Protein AF-A0A9Q1HQI9-F1 (afdb_monomer)

pLDDT: mean 75.88, std 19.22, range [25.67, 97.69]

Mean predicted aligned error: 14.51 Å

Secondary structure (DSSP, 8-state):
-HHHHHHHHHHHHHHHHHHTS--TT----HHHHHHHHHHHHHHHHHHHTT-SS--TTHHHHHHHHHHHIIIIIITTTT-HHHHHHHHHHT-TTGGG-TTS------S---HHHHHTT----------SHHHHHHHTHHHHHHHHHHHHHHSSSSPP-SPPSS---HHHHHHHHTS-HHHHHHHHHHHHHHHHHHHTS--TT----HHHHHHHHHHHHHHHHHHHTT-SS--TTHHHHHHHHHHHHHHHHHTTT-HHHHHHHHHHHHHHHHHHHHHHHHTSPPP-

Radius of gyration: 20.84 Å; Cα contacts (8 Å, |Δi|>4): 238; chains: 1; bounding box: 55×50×53 Å

Structure (mmCIF, N/CA/C/O backbone):
data_AF-A0A9Q1HQI9-F1
#
_entry.id   AF-A0A9Q1HQI9-F1
#
loop_
_atom_site.group_PDB
_atom_site.id
_atom_site.type_symbol
_atom_site.label_atom_id
_atom_site.label_alt_id
_atom_site.label_comp_id
_atom_site.label_asym_id
_atom_site.label_entity_id
_atom_site.label_seq_id
_atom_site.pdbx_PDB_ins_code
_atom_site.Cartn_x
_atom_site.Cartn_y
_atom_site.Cartn_z
_atom_site.occupancy
_atom_site.B_iso_or_equiv
_atom_site.auth_seq_id
_atom_site.auth_comp_id
_atom_site.auth_asym_id
_atom_site.auth_atom_id
_atom_site.pdbx_PDB_model_num
ATOM 1 N N . MET A 1 1 ? 10.112 27.791 18.702 1.00 46.78 1 MET A N 1
ATOM 2 C CA . MET A 1 1 ? 9.977 26.608 17.821 1.00 46.78 1 MET A CA 1
ATOM 3 C C . MET A 1 1 ? 9.713 25.356 18.659 1.00 46.78 1 MET A C 1
ATOM 5 O O . MET A 1 1 ? 8.799 24.611 18.344 1.00 46.78 1 MET A O 1
ATOM 9 N N . ASP A 1 2 ? 10.408 25.245 19.790 1.00 63.44 2 ASP A N 1
ATOM 10 C CA . ASP A 1 2 ? 10.398 24.147 20.764 1.00 63.44 2 ASP A CA 1
ATOM 11 C C . ASP A 1 2 ? 9.018 23.749 21.359 1.00 63.44 2 ASP A C 1
ATOM 13 O O . ASP A 1 2 ? 8.583 22.613 21.207 1.00 63.44 2 ASP A O 1
ATOM 17 N N . ASP A 1 3 ? 8.246 24.681 21.939 1.00 67.00 3 ASP A N 1
ATOM 18 C CA . ASP A 1 3 ? 6.977 24.341 22.629 1.00 67.00 3 ASP A CA 1
ATOM 19 C C . ASP A 1 3 ? 5.883 23.741 21.728 1.00 67.00 3 ASP A C 1
ATOM 21 O O . ASP A 1 3 ? 5.059 22.953 22.193 1.00 67.00 3 ASP A O 1
ATOM 25 N N . LYS A 1 4 ? 5.847 24.129 20.445 1.00 68.00 4 LYS A N 1
ATOM 26 C CA . LYS A 1 4 ? 4.849 23.621 19.491 1.00 68.00 4 LYS A CA 1
ATOM 27 C C . LYS A 1 4 ? 5.165 22.181 19.104 1.00 68.00 4 LYS A C 1
ATOM 29 O O . LYS A 1 4 ? 4.275 21.351 19.152 1.00 68.00 4 LYS A O 1
ATOM 34 N N . VAL A 1 5 ? 6.424 21.876 18.791 1.00 66.69 5 VAL A N 1
ATOM 35 C CA . VAL A 1 5 ? 6.880 20.510 18.469 1.00 66.69 5 VAL A CA 1
ATOM 36 C C . VAL A 1 5 ? 6.622 19.570 19.648 1.00 66.69 5 VAL A C 1
ATOM 38 O O . VAL A 1 5 ? 6.024 18.515 19.468 1.00 66.69 5 VAL A O 1
ATOM 41 N N . LYS A 1 6 ? 6.943 20.014 20.869 1.00 70.94 6 LYS A N 1
ATOM 42 C CA . LYS A 1 6 ? 6.654 19.284 22.113 1.00 70.94 6 LYS A CA 1
ATOM 43 C C . LYS A 1 6 ? 5.166 19.019 22.321 1.00 70.94 6 LYS A C 1
ATOM 45 O O . LYS A 1 6 ? 4.771 17.932 22.719 1.00 70.94 6 LYS A O 1
ATOM 50 N N . PHE A 1 7 ? 4.333 20.027 22.070 1.00 74.38 7 PHE A N 1
ATOM 51 C CA . PHE A 1 7 ? 2.881 19.897 22.156 1.00 74.38 7 PHE A CA 1
ATOM 52 C C . PHE A 1 7 ? 2.326 18.892 21.138 1.00 74.38 7 PHE A C 1
ATOM 54 O O . PHE A 1 7 ? 1.430 18.121 21.474 1.00 74.38 7 PHE A O 1
ATOM 61 N N . LEU A 1 8 ? 2.857 18.895 19.912 1.00 67.94 8 LEU A N 1
ATOM 62 C CA . LEU A 1 8 ? 2.459 17.965 18.857 1.00 67.94 8 LEU A CA 1
ATOM 63 C C . LEU A 1 8 ? 2.855 16.526 19.206 1.00 67.94 8 LEU A C 1
ATOM 65 O O . LEU A 1 8 ? 1.998 15.652 19.143 1.00 67.94 8 LEU A O 1
ATOM 69 N N . HIS A 1 9 ? 4.103 16.313 19.633 1.00 73.19 9 HIS A N 1
ATOM 70 C CA . HIS A 1 9 ? 4.606 15.013 20.085 1.00 73.19 9 HIS A CA 1
ATOM 71 C C . HIS A 1 9 ? 3.716 14.418 21.186 1.00 73.19 9 HIS A C 1
ATOM 73 O O . HIS A 1 9 ? 3.131 13.356 21.003 1.00 73.19 9 HIS A O 1
ATOM 79 N N . GLU A 1 10 ? 3.512 15.170 22.274 1.00 80.38 10 GLU A N 1
ATOM 80 C CA . GLU A 1 10 ? 2.690 14.729 23.409 1.00 80.38 10 GLU A CA 1
ATOM 81 C C . GLU A 1 10 ? 1.238 14.454 22.996 1.00 80.38 10 GLU A C 1
ATOM 83 O O . GLU A 1 10 ? 0.608 13.519 23.481 1.00 80.38 10 GLU A O 1
ATOM 88 N N . SER A 1 11 ? 0.682 15.262 22.087 1.00 79.50 11 SER A N 1
ATOM 89 C CA . SER A 1 11 ? -0.678 15.036 21.594 1.00 79.50 11 SER A CA 1
ATOM 90 C C . SER A 1 11 ? -0.769 13.711 20.844 1.00 79.50 11 SER A C 1
ATOM 92 O O . SER A 1 11 ? -1.690 12.944 21.101 1.00 79.50 11 SER A O 1
ATOM 94 N N . ILE A 1 12 ? 0.181 13.430 19.949 1.00 77.62 12 ILE A N 1
ATOM 95 C CA . ILE A 1 12 ? 0.216 12.195 19.158 1.00 77.62 12 ILE A CA 1
ATOM 96 C C . ILE A 1 12 ? 0.350 10.970 20.066 1.00 77.62 12 ILE A C 1
ATOM 98 O O . ILE A 1 12 ? -0.443 10.041 19.920 1.00 77.62 12 ILE A O 1
ATOM 102 N N . ASP A 1 13 ? 1.254 10.997 21.046 1.00 82.75 13 ASP A N 1
ATOM 103 C CA . ASP A 1 13 ? 1.418 9.905 22.015 1.00 82.75 13 ASP A CA 1
ATOM 104 C C . ASP A 1 13 ? 0.129 9.618 22.786 1.00 82.75 13 ASP A C 1
ATOM 106 O O . ASP A 1 13 ? -0.304 8.469 22.893 1.00 82.75 13 ASP A O 1
ATOM 110 N N . GLN A 1 14 ? -0.546 10.667 23.261 1.00 84.81 14 GLN A N 1
ATOM 111 C CA . GLN A 1 14 ? -1.817 10.529 23.970 1.00 84.81 14 GLN A CA 1
ATOM 112 C C . GLN A 1 14 ? -2.929 9.954 23.083 1.00 84.81 14 GLN A C 1
ATOM 114 O O . GLN A 1 14 ? -3.807 9.241 23.570 1.00 84.81 14 GLN A O 1
ATOM 119 N N . ILE A 1 15 ? -2.912 10.249 21.781 1.00 82.94 15 ILE A N 1
ATOM 120 C CA . ILE A 1 15 ? -3.871 9.694 20.821 1.00 82.94 15 ILE A CA 1
ATOM 121 C C . ILE A 1 15 ? -3.579 8.216 20.582 1.00 82.94 15 ILE A C 1
ATOM 123 O O . ILE A 1 15 ? -4.509 7.414 20.614 1.00 82.94 15 ILE A O 1
ATOM 127 N N . ILE A 1 16 ? -2.314 7.835 20.406 1.00 81.50 16 ILE A N 1
ATOM 128 C CA . ILE A 1 16 ? -1.924 6.425 20.286 1.00 81.50 16 ILE A CA 1
ATOM 129 C C . ILE A 1 16 ? -2.366 5.658 21.544 1.00 81.50 16 ILE A C 1
ATOM 131 O O . ILE A 1 16 ? -3.058 4.647 21.434 1.00 81.50 16 ILE A O 1
ATOM 135 N N . GLU A 1 17 ? -2.089 6.187 22.743 1.00 85.62 17 GLU A N 1
ATOM 136 C CA . GLU A 1 17 ? -2.486 5.575 24.025 1.00 85.62 17 GLU A CA 1
ATOM 137 C C . GLU A 1 17 ? -4.014 5.518 24.228 1.00 85.62 17 GLU A C 1
ATOM 139 O O . GLU A 1 17 ? -4.542 4.695 24.991 1.00 85.62 17 GLU A O 1
ATOM 144 N N . LEU A 1 18 ? -4.760 6.417 23.584 1.00 84.19 18 LEU A N 1
ATOM 145 C CA . LEU A 1 18 ? -6.219 6.394 23.608 1.00 84.19 18 LEU A CA 1
ATOM 146 C C . LEU A 1 18 ? -6.755 5.196 22.815 1.00 84.19 18 LEU A C 1
ATOM 148 O O . LEU A 1 18 ? -7.691 4.543 23.278 1.00 84.19 18 LEU A O 1
ATOM 152 N N . PHE A 1 19 ? -6.150 4.909 21.661 1.00 82.19 19 PHE A N 1
ATOM 153 C CA . PHE A 1 19 ? -6.531 3.828 20.749 1.00 82.19 19 PHE A CA 1
ATOM 154 C C . PHE A 1 19 ? -5.994 2.443 21.148 1.00 82.19 19 PHE A C 1
ATOM 156 O O . PHE A 1 19 ? -6.483 1.452 20.621 1.00 82.19 19 PHE A O 1
ATOM 163 N N . ASP A 1 20 ? -5.100 2.355 22.138 1.00 79.81 20 ASP A N 1
ATOM 164 C CA . ASP A 1 20 ? -4.728 1.104 22.833 1.00 79.81 20 ASP A CA 1
ATOM 165 C C . ASP A 1 20 ? -5.875 0.529 23.712 1.00 79.81 20 ASP A C 1
ATOM 167 O O . ASP A 1 20 ? -5.743 -0.476 24.407 1.00 79.81 20 ASP A O 1
ATOM 171 N N . GLY A 1 21 ? -7.037 1.192 23.738 1.00 77.50 21 GLY A N 1
ATOM 172 C CA . GLY A 1 21 ? -8.243 0.706 24.410 1.00 77.50 21 GLY A CA 1
ATOM 173 C C . GLY A 1 21 ? -8.967 -0.426 23.667 1.00 77.50 21 GLY A C 1
ATOM 174 O O . GLY A 1 21 ? -8.607 -0.817 22.563 1.00 77.50 21 GLY A O 1
ATOM 175 N N . ASN A 1 22 ? -10.056 -0.929 24.262 1.00 80.06 22 ASN A N 1
ATOM 176 C CA . ASN A 1 22 ? -10.901 -1.935 23.614 1.00 80.06 22 ASN A CA 1
ATOM 177 C C . ASN A 1 22 ? -11.634 -1.322 22.402 1.00 80.06 22 ASN A C 1
ATOM 179 O O . ASN A 1 22 ? -12.389 -0.359 22.558 1.00 80.06 22 ASN A O 1
ATOM 183 N N . LEU A 1 23 ? -11.417 -1.904 21.221 1.00 82.19 23 LEU A N 1
ATOM 184 C CA . LEU A 1 23 ? -12.037 -1.525 19.946 1.00 82.19 23 LEU A CA 1
ATOM 185 C C . LEU A 1 23 ? -13.032 -2.586 19.431 1.00 82.19 23 LEU A C 1
ATOM 187 O O . LEU A 1 23 ? -13.535 -2.462 18.320 1.00 82.19 23 LEU A O 1
ATOM 191 N N . ASP A 1 24 ? -13.358 -3.616 20.213 1.00 80.50 24 ASP A N 1
ATOM 192 C CA . ASP A 1 24 ? -14.194 -4.745 19.771 1.00 80.50 24 ASP A CA 1
ATOM 193 C C . ASP A 1 24 ? -15.627 -4.313 19.424 1.00 80.50 24 ASP A C 1
ATOM 195 O O . ASP A 1 24 ? -16.301 -4.933 18.605 1.00 80.50 24 ASP A O 1
ATOM 199 N N . ALA A 1 25 ? -16.103 -3.230 20.044 1.00 81.44 25 ALA A N 1
ATOM 200 C CA . ALA A 1 25 ? -17.446 -2.703 19.829 1.00 81.44 25 ALA A CA 1
ATOM 201 C C . ALA A 1 25 ? -17.590 -1.872 18.541 1.00 81.44 25 ALA A C 1
ATOM 203 O O . ALA A 1 25 ? -18.709 -1.490 18.187 1.00 81.44 25 ALA A O 1
ATOM 204 N N . VAL A 1 26 ? -16.496 -1.526 17.852 1.00 79.38 26 VAL A N 1
ATOM 205 C CA . VAL A 1 26 ? -16.565 -0.737 16.616 1.00 79.38 26 VAL A CA 1
ATOM 206 C C . VAL A 1 26 ? -16.454 -1.620 15.382 1.00 79.38 26 VAL A C 1
ATOM 208 O O . VAL A 1 26 ? -15.608 -2.498 15.289 1.00 79.38 26 VAL A O 1
ATOM 211 N N . THR A 1 27 ? -17.256 -1.322 14.362 1.00 76.44 27 THR A N 1
ATOM 212 C CA . THR A 1 27 ? -17.192 -1.986 13.046 1.00 76.44 27 THR A CA 1
ATOM 213 C C . THR A 1 27 ? -16.127 -1.372 12.133 1.00 76.44 27 THR A C 1
ATOM 215 O O . THR A 1 27 ? -16.201 -1.451 10.905 1.00 76.44 27 THR A O 1
ATOM 218 N N . TRP A 1 28 ? -15.154 -0.665 12.712 1.00 78.31 28 TRP A N 1
ATOM 219 C CA . TRP A 1 28 ? -14.116 0.002 11.941 1.00 78.31 28 TRP A CA 1
ATOM 220 C C . TRP A 1 28 ? -13.210 -1.036 11.290 1.00 78.31 28 TRP A C 1
ATOM 222 O O . TRP A 1 28 ? -12.890 -2.065 11.877 1.00 78.31 28 TRP A O 1
ATOM 232 N N . ASN A 1 29 ? -12.767 -0.750 10.068 1.00 71.94 29 ASN A N 1
ATOM 233 C CA . ASN A 1 29 ? -11.819 -1.622 9.393 1.00 71.94 29 ASN A CA 1
ATOM 234 C C . ASN A 1 29 ? -10.503 -1.646 10.189 1.00 71.94 29 ASN A C 1
ATOM 236 O O . ASN A 1 29 ? -9.826 -0.621 10.299 1.00 71.94 29 ASN A O 1
ATOM 240 N N . LYS A 1 30 ? -10.164 -2.816 10.736 1.00 66.81 30 LYS A N 1
ATOM 241 C CA . LYS A 1 30 ? -9.031 -3.008 11.645 1.00 66.81 30 LYS A CA 1
ATOM 242 C C . LYS A 1 30 ? -7.706 -2.550 11.035 1.00 66.81 30 LYS A C 1
ATOM 244 O O . LYS A 1 30 ? -6.971 -1.813 11.679 1.00 66.81 30 LYS A O 1
ATOM 249 N N . LEU A 1 31 ? -7.461 -2.866 9.764 1.00 55.62 31 LEU A N 1
ATOM 250 C CA . LEU A 1 31 ? -6.251 -2.453 9.047 1.00 55.62 31 LEU A CA 1
ATOM 251 C C . LEU A 1 31 ? -6.170 -0.936 8.849 1.00 55.62 31 LEU A C 1
ATOM 253 O O . LEU A 1 31 ? -5.098 -0.358 8.981 1.00 55.62 31 LEU A O 1
ATOM 257 N N . LYS A 1 32 ? -7.297 -0.252 8.601 1.00 65.06 32 LYS A N 1
ATOM 258 C CA . LYS A 1 32 ? -7.317 1.222 8.535 1.00 65.06 32 LYS A CA 1
ATOM 259 C C . LYS A 1 32 ? -6.964 1.855 9.878 1.00 65.06 32 LYS A C 1
ATOM 261 O O . LYS A 1 32 ? -6.296 2.887 9.901 1.00 65.06 32 LYS A O 1
ATOM 266 N N . VAL A 1 33 ? -7.413 1.255 10.981 1.00 67.62 33 VAL A N 1
ATOM 267 C CA . VAL A 1 33 ? -7.058 1.703 12.334 1.00 67.62 33 VAL A CA 1
ATOM 268 C C . VAL A 1 33 ? -5.579 1.433 12.607 1.00 67.62 33 VAL A C 1
ATOM 270 O O . VAL A 1 33 ? -4.868 2.348 13.004 1.00 67.62 33 VAL A O 1
ATOM 273 N N . GLU A 1 34 ? -5.085 0.230 12.316 1.00 65.75 34 GLU A N 1
ATOM 274 C CA . GLU A 1 34 ? -3.667 -0.127 12.459 1.00 65.75 34 GLU A CA 1
ATOM 275 C C . GLU A 1 34 ? -2.758 0.781 11.622 1.00 65.75 34 GLU A C 1
ATOM 277 O O . GLU A 1 34 ? -1.732 1.255 12.109 1.00 65.75 34 GLU A O 1
ATOM 282 N N . HIS A 1 35 ? -3.149 1.093 10.387 1.00 62.38 35 HIS A N 1
ATOM 283 C CA . HIS A 1 35 ? -2.427 2.031 9.538 1.00 62.38 35 HIS A CA 1
ATOM 284 C C . HIS A 1 35 ? -2.420 3.446 10.121 1.00 62.38 35 HIS A C 1
ATOM 286 O O . HIS A 1 35 ? -1.367 4.075 10.191 1.00 62.38 35 HIS A O 1
ATOM 292 N N . PHE A 1 36 ? -3.575 3.943 10.572 1.00 70.19 36 PHE A N 1
ATOM 293 C CA . PHE A 1 36 ? -3.669 5.241 11.237 1.00 70.19 36 PHE A CA 1
ATOM 294 C C . PHE A 1 36 ? -2.734 5.321 12.451 1.00 70.19 36 PHE A C 1
ATOM 296 O O . PHE A 1 36 ? -1.979 6.284 12.577 1.00 70.19 36 PHE A O 1
ATOM 303 N N . LEU A 1 37 ? -2.724 4.287 13.295 1.00 73.56 37 LEU A N 1
ATOM 304 C CA . LEU A 1 37 ? -1.835 4.218 14.452 1.00 73.56 37 LEU A CA 1
ATOM 305 C C . LEU A 1 37 ? -0.370 4.116 14.047 1.00 73.56 37 LEU A C 1
ATOM 307 O O . LEU A 1 37 ? 0.455 4.789 14.647 1.00 73.56 37 LEU A O 1
ATOM 311 N N . THR A 1 38 ? -0.051 3.366 12.991 1.00 65.38 38 THR A N 1
ATOM 312 C CA . THR A 1 38 ? 1.313 3.282 12.446 1.00 65.38 38 THR A CA 1
ATOM 313 C C . THR A 1 38 ? 1.803 4.650 11.963 1.00 65.38 38 THR A C 1
ATOM 315 O O . THR A 1 38 ? 2.936 5.033 12.241 1.00 65.38 38 THR A O 1
ATOM 318 N N . LEU A 1 39 ? 0.951 5.423 11.278 1.00 64.06 39 LEU A N 1
ATOM 319 C CA . LEU A 1 39 ? 1.288 6.780 10.837 1.00 64.06 39 LEU A CA 1
ATOM 320 C C . LEU A 1 39 ? 1.494 7.744 12.010 1.00 64.06 39 LEU A C 1
ATOM 322 O O . LEU A 1 39 ? 2.399 8.5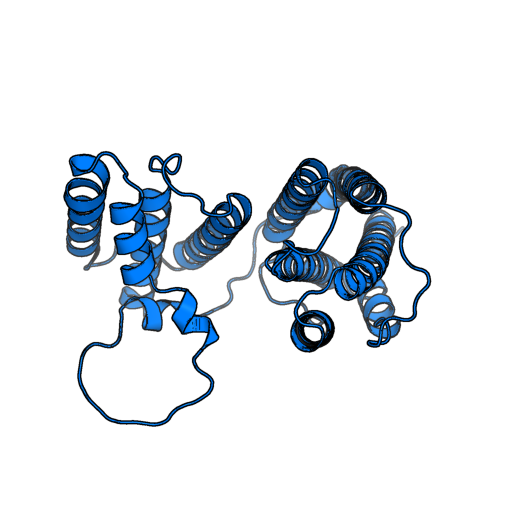77 11.958 1.00 64.06 39 LEU A O 1
ATOM 326 N N . LEU A 1 40 ? 0.669 7.652 13.054 1.00 71.12 40 LEU A N 1
ATOM 327 C CA . LEU A 1 40 ? 0.839 8.462 14.260 1.00 71.12 40 LEU A CA 1
ATOM 328 C C . LEU A 1 40 ? 2.115 8.086 15.014 1.00 71.12 40 LEU A C 1
ATOM 330 O O . LEU A 1 40 ? 2.901 8.957 15.362 1.00 71.12 40 LEU A O 1
ATOM 334 N N . ASP A 1 41 ? 2.354 6.797 15.208 1.00 71.69 41 ASP A N 1
ATOM 335 C CA . ASP A 1 41 ? 3.539 6.250 15.870 1.00 71.69 41 ASP A CA 1
ATOM 336 C C . ASP A 1 41 ? 4.832 6.646 15.131 1.00 71.69 41 ASP A C 1
ATOM 338 O O . ASP A 1 41 ? 5.818 7.067 15.740 1.00 71.69 41 ASP A O 1
ATOM 342 N N . ARG A 1 42 ? 4.789 6.657 13.793 1.00 66.44 42 ARG A N 1
ATOM 343 C CA . ARG A 1 42 ? 5.814 7.271 12.939 1.00 66.44 42 ARG A CA 1
ATOM 344 C C . ARG A 1 42 ? 6.029 8.754 13.249 1.00 66.44 42 ARG A C 1
ATOM 346 O O . ARG A 1 42 ? 7.167 9.178 13.433 1.00 66.44 42 ARG A O 1
ATOM 353 N N . GLN A 1 43 ? 4.964 9.558 13.267 1.00 68.69 43 GLN A N 1
ATOM 354 C CA . GLN A 1 43 ? 5.072 11.001 13.516 1.00 68.69 43 GLN A CA 1
ATOM 355 C C . GLN A 1 43 ? 5.606 11.303 14.919 1.00 68.69 43 GLN A C 1
ATOM 357 O O . GLN A 1 43 ? 6.439 12.196 15.065 1.00 68.69 43 GLN A O 1
ATOM 362 N N . SER A 1 44 ? 5.169 10.542 15.926 1.00 77.31 44 SER A N 1
ATOM 363 C CA . SER A 1 44 ? 5.687 10.626 17.291 1.00 77.31 44 SER A CA 1
ATOM 364 C C . SER A 1 44 ? 7.199 10.386 17.311 1.00 77.31 44 SER A C 1
ATOM 366 O O . SER A 1 44 ? 7.950 11.279 17.701 1.00 77.31 44 SER A O 1
ATOM 368 N N . ARG A 1 45 ? 7.685 9.263 16.761 1.00 72.56 45 ARG A N 1
ATOM 369 C CA . ARG A 1 45 ? 9.128 8.956 16.724 1.00 72.56 45 ARG A CA 1
ATOM 370 C C . ARG A 1 45 ? 9.981 10.048 16.084 1.00 72.56 45 ARG A C 1
ATOM 372 O O . ARG A 1 45 ? 11.067 10.338 16.582 1.00 72.56 45 ARG A O 1
ATOM 379 N N . GLU A 1 46 ? 9.527 10.641 14.982 1.00 70.31 46 GLU A N 1
ATOM 380 C CA . GLU A 1 46 ? 10.269 11.724 14.327 1.00 70.31 46 GLU A CA 1
ATOM 381 C C . GLU A 1 46 ? 10.289 12.999 15.174 1.00 70.31 46 GLU A C 1
ATOM 383 O O . GLU A 1 46 ? 11.334 13.634 15.308 1.00 70.31 46 GLU A O 1
ATOM 388 N N . LEU A 1 47 ? 9.163 13.353 15.798 1.00 71.25 47 LEU A N 1
ATOM 389 C CA . LEU A 1 47 ? 9.091 14.518 16.678 1.00 71.25 47 LEU A CA 1
ATOM 390 C C . LEU A 1 47 ? 9.898 14.314 17.966 1.00 71.25 47 LEU A C 1
ATOM 392 O O . LEU A 1 47 ? 10.502 15.274 18.441 1.00 71.25 47 LEU A O 1
ATOM 396 N N . GLN A 1 48 ? 9.976 13.087 18.492 1.00 77.56 48 GLN A N 1
ATOM 397 C CA . GLN A 1 48 ? 10.745 12.757 19.695 1.00 77.56 48 GLN A CA 1
ATOM 398 C C . GLN A 1 48 ? 12.229 13.106 19.539 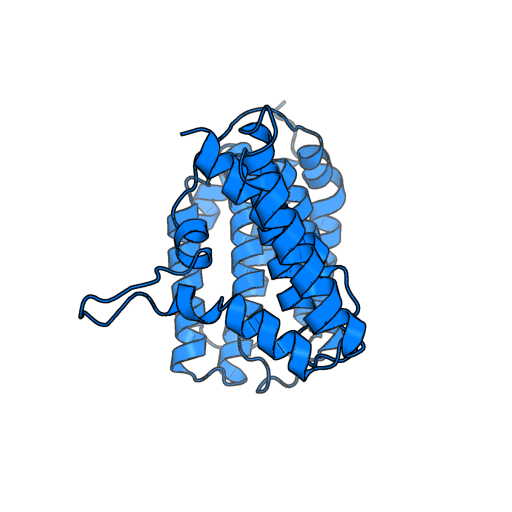1.00 77.56 48 GLN A C 1
ATOM 400 O O . GLN A 1 48 ? 12.854 13.599 20.475 1.00 77.56 48 GLN A O 1
ATOM 405 N N . LYS A 1 49 ? 12.795 12.941 18.334 1.00 75.56 49 LYS A N 1
ATOM 406 C CA . LYS A 1 49 ? 14.183 13.337 18.024 1.00 75.56 49 LYS A CA 1
ATOM 407 C C . LYS A 1 49 ? 14.421 14.842 18.190 1.00 75.56 49 LYS A C 1
ATOM 409 O O . LYS A 1 49 ? 15.556 15.275 18.371 1.00 75.56 49 LYS A O 1
ATOM 414 N N . CYS A 1 50 ? 13.363 15.647 18.115 1.00 71.44 50 CYS A N 1
ATOM 415 C CA . CYS A 1 50 ? 13.405 17.099 18.257 1.00 71.44 50 CYS A CA 1
ATOM 416 C C . CYS A 1 50 ? 13.031 17.581 19.669 1.00 71.44 50 CYS A C 1
ATOM 418 O O . CYS A 1 50 ? 13.030 18.790 19.909 1.00 71.44 50 CYS A O 1
ATOM 420 N N . VAL A 1 51 ? 12.697 16.675 20.594 1.00 72.50 51 VAL A N 1
ATOM 421 C CA . VAL A 1 51 ? 12.217 17.000 21.939 1.00 72.50 51 VAL A CA 1
ATOM 422 C C . VAL A 1 51 ? 13.236 16.538 22.979 1.00 72.50 51 VAL A C 1
ATOM 424 O O . VAL A 1 51 ? 13.443 15.354 23.198 1.00 72.50 51 VAL A O 1
ATOM 427 N N . SER A 1 52 ? 13.870 17.493 23.660 1.00 65.62 52 SER A N 1
ATOM 428 C CA . SER A 1 52 ? 14.860 17.228 24.718 1.00 65.62 52 SER A CA 1
ATOM 429 C C . SER A 1 52 ? 14.303 17.373 26.141 1.00 65.62 52 SER A C 1
ATOM 431 O O . SER A 1 52 ? 14.990 17.065 27.113 1.00 65.62 52 SER A O 1
ATOM 433 N N . SER A 1 53 ? 13.067 17.861 26.287 1.00 68.88 53 SER A N 1
ATOM 434 C CA . SER A 1 53 ? 12.383 18.032 27.574 1.00 68.88 53 SER A CA 1
ATOM 435 C C . SER A 1 53 ? 10.869 18.152 27.403 1.00 68.88 53 SER A C 1
ATOM 437 O O . SER A 1 53 ? 10.382 18.509 26.330 1.00 68.88 53 SER A O 1
ATOM 439 N N . ALA A 1 54 ? 10.114 17.866 28.461 1.00 64.88 54 ALA A N 1
ATOM 440 C CA . ALA A 1 54 ? 8.659 17.822 28.389 1.00 64.88 54 ALA A CA 1
ATOM 441 C C . ALA A 1 54 ? 8.011 19.188 28.076 1.00 64.88 54 ALA A C 1
ATOM 443 O O . ALA A 1 54 ? 8.548 20.259 28.381 1.00 64.88 54 ALA A O 1
ATOM 444 N N . SER A 1 55 ? 6.831 19.151 27.446 1.00 67.56 55 SER A N 1
ATOM 445 C CA . SER A 1 55 ? 6.062 20.349 27.091 1.00 67.56 55 SER A CA 1
ATOM 446 C C . SER A 1 55 ? 5.530 21.061 28.334 1.00 67.56 55 SER A C 1
ATOM 448 O O . SER A 1 55 ? 4.948 20.435 29.217 1.00 67.56 55 SER A O 1
ATOM 450 N N . LYS A 1 56 ? 5.537 22.400 28.357 1.00 70.75 56 LYS A N 1
ATOM 451 C CA . LYS A 1 56 ? 4.823 23.156 29.407 1.00 70.75 56 LYS A CA 1
ATOM 452 C C . LYS A 1 56 ? 3.308 22.883 29.442 1.00 70.75 56 LYS A C 1
ATOM 454 O O . LYS A 1 56 ? 2.641 23.205 30.426 1.00 70.75 56 LYS A O 1
ATOM 459 N N . TYR A 1 57 ? 2.753 22.313 28.368 1.00 66.94 57 TYR A N 1
ATOM 460 C CA . TYR A 1 57 ? 1.341 21.944 28.247 1.00 66.94 57 TYR A CA 1
ATOM 461 C C . TYR A 1 57 ? 1.042 20.494 28.646 1.00 66.94 57 TYR A C 1
ATOM 463 O O . TYR A 1 57 ? -0.135 20.150 28.760 1.00 66.94 57 TYR A O 1
ATOM 471 N N . GLU A 1 58 ? 2.067 19.677 28.905 1.00 70.06 58 GLU A N 1
ATOM 472 C CA . GLU A 1 58 ? 1.970 18.240 29.199 1.00 70.06 58 GLU A CA 1
ATOM 473 C C . GLU A 1 58 ? 0.907 17.950 30.266 1.00 70.06 58 GLU A C 1
ATOM 4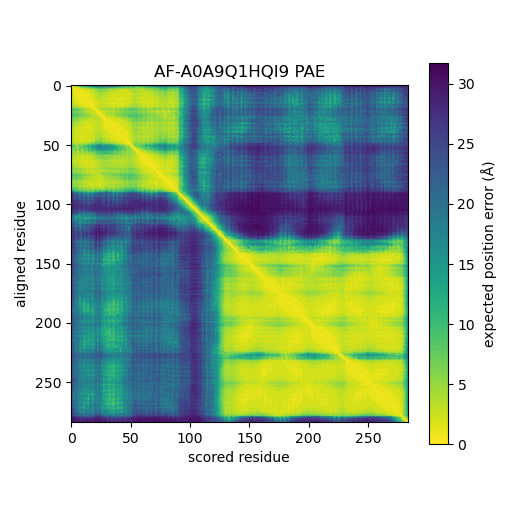75 O O . GLU A 1 58 ? -0.049 17.219 30.030 1.00 70.06 58 GLU A O 1
ATOM 480 N N . ARG A 1 59 ? 0.966 18.626 31.422 1.00 72.31 59 ARG A N 1
ATOM 481 C CA . ARG A 1 59 ? -0.015 18.412 32.503 1.00 72.31 59 ARG A CA 1
ATOM 482 C C . ARG A 1 59 ? -1.464 18.628 32.057 1.00 72.31 59 ARG A C 1
ATOM 484 O O . ARG A 1 59 ? -2.349 17.893 32.492 1.00 72.31 59 ARG A O 1
ATOM 491 N N . ARG A 1 60 ? -1.717 19.644 31.224 1.00 74.50 60 ARG A N 1
ATOM 492 C CA . ARG A 1 60 ? -3.070 19.981 30.749 1.00 74.50 60 ARG A CA 1
ATOM 493 C C . ARG A 1 60 ? -3.543 18.994 29.684 1.00 74.50 60 ARG A C 1
ATOM 495 O O . ARG A 1 60 ? -4.686 18.549 29.771 1.00 74.50 60 ARG A O 1
ATOM 502 N N . LEU A 1 61 ? -2.674 18.629 28.740 1.00 72.56 61 LEU A N 1
ATOM 503 C CA . LEU A 1 61 ? -2.950 17.604 27.727 1.00 72.56 61 LEU A CA 1
ATOM 504 C C . LEU A 1 61 ? -3.246 16.254 28.387 1.00 72.56 61 LEU A C 1
ATOM 506 O O . LEU A 1 61 ? -4.304 15.671 28.158 1.00 72.56 61 LEU A O 1
ATOM 510 N N . ASN A 1 62 ? -2.394 15.831 29.317 1.00 76.69 62 ASN A N 1
ATOM 511 C CA . ASN A 1 62 ? -2.516 14.541 29.992 1.00 76.69 62 ASN A CA 1
ATOM 512 C C . ASN A 1 62 ? -3.786 14.506 30.840 1.00 76.69 62 ASN A C 1
ATOM 514 O O . ASN A 1 62 ? -4.480 13.493 30.905 1.00 76.69 62 ASN A O 1
ATOM 518 N N . GLN A 1 63 ? -4.160 15.627 31.463 1.00 78.81 63 GLN A N 1
ATOM 519 C CA . GLN A 1 63 ? -5.434 15.724 32.166 1.00 78.81 63 GLN A CA 1
ATOM 520 C C . GLN A 1 63 ? -6.639 15.651 31.214 1.00 78.81 63 GLN A C 1
ATOM 522 O O . GLN A 1 63 ? -7.628 15.000 31.557 1.00 78.81 63 GLN A O 1
ATOM 527 N N . TYR A 1 64 ? -6.574 16.298 30.049 1.00 80.38 64 TYR A N 1
ATOM 528 C CA . TYR A 1 64 ? -7.628 16.249 29.035 1.00 80.38 64 TYR A CA 1
ATOM 529 C C . TYR A 1 64 ? -7.837 14.819 28.516 1.00 80.38 64 TYR A C 1
ATOM 531 O O . TYR A 1 64 ? -8.937 14.283 28.666 1.00 80.38 64 TYR A O 1
ATOM 539 N N . PHE A 1 65 ? -6.786 14.156 28.024 1.00 81.31 65 PHE A N 1
ATOM 540 C CA . PHE A 1 65 ? -6.882 12.793 27.489 1.00 81.31 65 PHE A CA 1
ATOM 541 C C . PHE A 1 65 ? -7.245 11.763 28.565 1.00 81.31 65 PHE A C 1
ATOM 543 O O . PHE A 1 65 ? -8.073 10.885 28.322 1.00 81.31 65 PHE A O 1
ATOM 550 N N . ARG A 1 66 ? -6.764 11.919 29.809 1.00 85.06 66 ARG A N 1
ATOM 551 C CA . ARG A 1 66 ? -7.228 11.087 30.937 1.00 85.06 66 ARG A CA 1
ATOM 552 C C . ARG A 1 66 ? -8.721 11.243 31.201 1.00 85.06 66 ARG A C 1
ATOM 554 O O . ARG A 1 66 ? -9.388 10.244 31.470 1.00 85.06 66 ARG A O 1
ATOM 561 N N . LYS A 1 67 ? -9.253 12.470 31.163 1.00 83.69 67 LYS A N 1
ATOM 562 C CA . LYS A 1 67 ? -10.697 12.713 31.323 1.00 83.69 67 LYS A CA 1
ATOM 563 C C . LYS A 1 67 ? -11.479 12.117 30.158 1.00 83.69 67 LYS A C 1
ATOM 565 O O . LYS A 1 67 ? -12.503 11.492 30.402 1.00 83.69 67 LYS A O 1
ATOM 570 N N . LEU A 1 68 ? -10.969 12.240 28.936 1.00 82.06 68 LEU A N 1
ATOM 571 C CA . LEU A 1 68 ? -11.568 11.665 27.735 1.00 82.06 68 LEU A CA 1
ATOM 572 C C . LEU A 1 68 ? -11.645 10.129 27.833 1.00 82.06 68 LEU A C 1
ATOM 574 O O . LEU A 1 68 ? -12.733 9.556 27.784 1.00 82.06 68 LEU A O 1
ATOM 578 N N . LYS A 1 69 ? -10.519 9.464 28.122 1.00 84.44 69 LYS A N 1
ATOM 579 C CA . LYS A 1 69 ? -10.433 8.005 28.317 1.00 84.44 69 LYS A CA 1
ATOM 580 C C . LYS A 1 69 ? -11.334 7.517 29.454 1.00 84.44 69 LYS A C 1
ATOM 582 O O . LYS A 1 69 ? -11.975 6.478 29.327 1.00 84.44 69 LYS A O 1
ATOM 587 N N . ARG A 1 70 ? -11.419 8.245 30.574 1.00 85.75 70 ARG A N 1
ATOM 588 C CA . ARG A 1 70 ? -12.264 7.848 31.716 1.00 85.75 70 ARG A CA 1
ATOM 589 C C . ARG A 1 70 ? -13.754 8.077 31.468 1.00 85.75 70 ARG A C 1
ATOM 591 O O . ARG A 1 70 ? -14.539 7.154 31.663 1.00 85.75 70 ARG A O 1
ATOM 598 N N . ASN A 1 71 ? -14.134 9.284 31.067 1.00 85.12 71 ASN A N 1
ATOM 599 C CA . ASN A 1 71 ? -15.530 9.724 31.076 1.00 85.12 71 ASN A CA 1
ATOM 600 C C . ASN A 1 71 ? -16.269 9.381 29.780 1.00 85.12 71 ASN A C 1
ATOM 602 O O . ASN A 1 71 ? -17.481 9.200 29.801 1.00 85.12 71 ASN A O 1
ATOM 606 N N . VAL A 1 72 ? -15.552 9.304 28.655 1.00 83.88 72 VAL A N 1
ATOM 607 C CA . VAL A 1 72 ? -16.153 8.963 27.360 1.00 83.88 72 VAL A CA 1
ATOM 608 C C . VAL A 1 72 ? -16.020 7.471 27.105 1.00 83.88 72 VAL A C 1
ATOM 610 O O . VAL A 1 72 ? -17.029 6.816 26.903 1.00 83.88 72 VAL A O 1
ATOM 613 N N . LEU A 1 73 ? -14.812 6.905 27.200 1.00 85.75 73 LEU A N 1
ATOM 614 C CA . LEU A 1 73 ? -14.602 5.490 26.868 1.00 85.75 73 LEU A CA 1
ATOM 615 C C . LEU A 1 73 ? -14.926 4.543 28.038 1.00 85.75 73 LEU A C 1
ATOM 617 O O . LEU A 1 73 ? -15.842 3.730 27.938 1.00 85.75 73 LEU A O 1
ATOM 621 N N . LYS A 1 74 ? -14.223 4.642 29.177 1.00 86.56 74 LYS A N 1
ATOM 622 C CA . LYS A 1 74 ? -14.353 3.655 30.273 1.00 86.56 74 LYS A CA 1
ATOM 623 C C . LYS A 1 74 ? -15.737 3.627 30.924 1.00 86.56 74 LYS A C 1
ATOM 625 O O . LYS A 1 74 ? -16.271 2.542 31.134 1.00 86.56 74 LYS A O 1
ATOM 630 N N . GLN A 1 75 ? -16.326 4.783 31.241 1.00 85.38 75 GLN A N 1
ATOM 631 C CA . GLN A 1 75 ? -17.663 4.849 31.860 1.00 85.38 75 GLN A CA 1
ATOM 632 C C . GLN A 1 75 ? -18.748 4.195 30.997 1.00 85.38 75 GLN A C 1
ATOM 634 O O . GLN A 1 75 ? -19.687 3.610 31.531 1.00 85.38 75 GLN A O 1
ATOM 639 N N . ARG A 1 76 ? -18.590 4.254 29.674 1.00 84.00 76 ARG A N 1
ATOM 640 C CA . ARG A 1 76 ? -19.512 3.681 28.689 1.00 84.00 76 ARG A CA 1
ATOM 641 C C . ARG A 1 76 ? -19.026 2.341 28.137 1.00 84.00 76 ARG A C 1
ATOM 643 O O . ARG A 1 76 ? -19.514 1.878 27.117 1.00 84.00 76 ARG A O 1
ATOM 650 N N . LYS A 1 77 ? -18.055 1.715 28.817 1.00 85.94 77 LYS A N 1
ATOM 651 C CA . LYS A 1 77 ? -17.493 0.400 28.477 1.00 85.94 77 LYS A CA 1
ATOM 652 C C . LYS A 1 77 ? -17.064 0.283 27.009 1.00 85.94 77 LYS A C 1
ATOM 654 O O . LYS A 1 77 ? -17.244 -0.768 26.408 1.00 85.94 77 LYS A O 1
ATOM 659 N N . TYR A 1 78 ? -16.471 1.347 26.466 1.00 84.94 78 TYR A N 1
ATOM 660 C CA . TYR A 1 78 ? -15.962 1.388 25.094 1.00 84.94 78 TYR A CA 1
ATOM 661 C C . TYR A 1 78 ? -17.039 1.105 24.031 1.00 84.94 78 TYR A C 1
ATOM 663 O O . TYR A 1 78 ? -16.737 0.517 22.999 1.00 84.94 78 TYR A O 1
ATOM 671 N N . ASP A 1 79 ? -18.293 1.513 24.270 1.00 86.44 79 ASP A N 1
ATOM 672 C CA . ASP A 1 79 ? -19.369 1.337 23.291 1.00 86.44 79 ASP A CA 1
ATOM 673 C C . ASP A 1 79 ? -19.093 2.061 21.954 1.00 86.44 79 ASP A C 1
ATOM 675 O O . ASP A 1 79 ? -18.275 2.984 21.848 1.00 86.44 79 ASP A O 1
ATOM 679 N N . THR A 1 80 ? -19.800 1.633 20.905 1.00 85.06 80 THR A N 1
ATOM 680 C CA . THR A 1 80 ? -19.650 2.173 19.547 1.00 85.06 80 THR A CA 1
ATOM 681 C C . THR A 1 80 ? -19.856 3.689 19.512 1.00 85.06 80 THR A C 1
ATOM 683 O O . THR A 1 80 ? -19.099 4.407 18.861 1.00 85.06 80 THR A O 1
ATOM 686 N N . HIS A 1 81 ? -20.844 4.196 20.254 1.00 82.50 81 HIS A N 1
ATOM 687 C CA . HIS A 1 81 ? -21.180 5.618 20.277 1.00 82.50 81 HIS A CA 1
ATOM 688 C C . HIS A 1 81 ? -20.049 6.476 20.861 1.00 82.50 81 HIS A C 1
ATOM 690 O O . HIS A 1 81 ? -19.730 7.543 20.338 1.00 82.50 81 HIS A O 1
ATOM 696 N N . SER A 1 82 ? -19.402 6.003 21.922 1.00 85.06 82 SER A N 1
ATOM 697 C CA . SER A 1 82 ? -18.275 6.679 22.562 1.00 85.06 82 SER A CA 1
ATOM 698 C C . SER A 1 82 ? -17.095 6.789 21.610 1.00 85.06 82 SER A C 1
ATOM 700 O O . SER A 1 82 ? -16.493 7.855 21.493 1.00 85.06 82 SER A O 1
ATOM 702 N N . TRP A 1 83 ? -16.806 5.721 20.869 1.00 83.62 83 TRP A N 1
ATOM 703 C CA . TRP A 1 83 ? -15.778 5.736 19.836 1.00 83.62 83 TRP A CA 1
ATOM 704 C C . TRP A 1 83 ? -16.129 6.637 18.649 1.00 83.62 83 TRP A C 1
ATOM 706 O O . TRP A 1 83 ? -15.252 7.323 18.126 1.00 83.62 83 TRP A O 1
ATOM 716 N N . GLU A 1 84 ? -17.397 6.715 18.246 1.00 79.56 84 GLU A N 1
ATOM 717 C CA . GLU A 1 84 ? -17.844 7.676 17.231 1.00 79.56 84 GLU A CA 1
ATOM 718 C C . GLU A 1 84 ? -17.674 9.131 17.681 1.00 79.56 84 GLU A C 1
ATOM 720 O O . GLU A 1 84 ? -17.311 9.977 16.862 1.00 79.56 84 GLU A O 1
ATOM 725 N N . LEU A 1 85 ? -17.880 9.433 18.968 1.00 78.56 85 LEU A N 1
ATOM 726 C CA . LEU A 1 85 ? -17.593 10.755 19.530 1.00 78.56 85 LEU A CA 1
ATOM 727 C C . LEU A 1 85 ? -16.096 11.076 19.459 1.00 78.56 85 LEU A C 1
ATOM 729 O O . LEU A 1 85 ? -15.740 12.158 19.002 1.00 78.56 85 LEU A O 1
ATOM 733 N N . ILE A 1 86 ? -15.222 10.130 19.826 1.00 77.69 86 ILE A N 1
ATOM 734 C CA . ILE A 1 86 ? -13.764 10.293 19.677 1.00 77.69 86 ILE A CA 1
ATOM 735 C C . ILE A 1 86 ? -13.386 10.509 18.210 1.00 77.69 86 ILE A C 1
ATOM 737 O O . ILE A 1 86 ? -12.608 11.406 17.898 1.00 77.69 86 ILE A O 1
ATOM 741 N N . ARG A 1 87 ? -13.968 9.731 17.294 1.00 71.31 87 ARG A N 1
ATOM 742 C CA . ARG A 1 87 ? -13.709 9.836 15.854 1.00 71.31 87 ARG A CA 1
ATOM 743 C C . ARG A 1 87 ? -14.144 11.185 15.275 1.00 71.31 87 ARG A C 1
ATOM 745 O O . ARG A 1 87 ? -13.442 11.716 14.420 1.00 71.31 87 ARG A O 1
ATOM 752 N N . LYS A 1 88 ? -15.278 11.730 15.729 1.00 66.44 88 LYS A N 1
ATOM 753 C CA . LYS A 1 88 ? -15.769 13.067 15.350 1.00 66.44 88 LYS A CA 1
ATOM 754 C C . LYS A 1 88 ? -14.939 14.189 15.970 1.00 66.44 88 LYS A C 1
ATOM 756 O O . LYS A 1 88 ? -14.710 15.194 15.316 1.00 66.44 88 LYS A O 1
ATOM 761 N N . GLU A 1 89 ? -14.464 14.027 17.200 1.00 63.53 89 GLU A N 1
ATOM 762 C CA . GLU A 1 89 ? -13.563 15.002 17.828 1.00 63.53 89 GLU A CA 1
ATOM 763 C C . GLU A 1 89 ? -12.193 15.021 17.129 1.00 63.53 89 GLU A C 1
ATOM 765 O O . GLU A 1 89 ? -11.592 16.079 16.953 1.00 63.53 89 GLU A O 1
ATOM 770 N N . ALA A 1 90 ? -11.727 13.854 16.675 1.00 56.78 90 ALA A N 1
ATOM 771 C CA . ALA A 1 90 ? -10.485 13.672 15.933 1.00 56.78 90 ALA A CA 1
ATOM 772 C C . ALA A 1 90 ? -10.586 14.009 14.432 1.00 56.78 90 ALA A C 1
ATOM 774 O O . ALA A 1 90 ? -9.610 13.775 13.727 1.00 56.78 90 ALA A O 1
ATOM 775 N N . ASP A 1 91 ? -11.735 14.503 13.937 1.00 48.72 91 ASP A N 1
ATOM 776 C CA . ASP A 1 91 ? -12.194 14.437 12.535 1.00 48.72 91 ASP A CA 1
ATOM 777 C C . ASP A 1 91 ? -11.103 14.488 11.445 1.00 48.72 91 ASP A C 1
ATOM 779 O O . ASP A 1 91 ? -10.822 15.511 10.805 1.00 48.72 91 ASP A O 1
ATOM 783 N N . LEU A 1 92 ? -10.566 13.293 11.196 1.00 43.72 92 LEU A N 1
ATOM 784 C CA . LEU A 1 92 ? -9.631 12.895 10.150 1.00 43.72 92 LEU A CA 1
ATOM 785 C C . LEU A 1 92 ? -10.269 12.880 8.754 1.00 43.72 92 LEU A C 1
ATOM 787 O O . LEU A 1 92 ? -9.544 12.802 7.764 1.00 43.72 92 LEU A O 1
ATOM 791 N N . ASN A 1 93 ? -11.599 12.998 8.630 1.00 33.84 93 ASN A N 1
ATOM 792 C CA . ASN A 1 93 ? -12.238 13.115 7.316 1.00 33.84 93 ASN A CA 1
ATOM 793 C C . ASN A 1 93 ? -12.145 14.544 6.754 1.00 33.84 93 ASN A C 1
ATOM 795 O O . ASN A 1 93 ? -12.185 14.728 5.538 1.00 33.84 93 ASN A O 1
ATOM 799 N N . SER A 1 94 ? -11.943 15.558 7.604 1.00 38.12 94 SER A N 1
ATOM 800 C CA . SER A 1 94 ? -11.810 16.954 7.163 1.00 38.12 94 SER A CA 1
ATOM 801 C C . SER A 1 94 ? -10.426 17.302 6.584 1.00 38.12 94 SER A C 1
ATOM 803 O O . SER A 1 94 ? -10.312 18.239 5.792 1.00 38.12 94 SER A O 1
ATOM 805 N N . ALA A 1 95 ? -9.380 16.516 6.877 1.00 33.69 95 ALA A N 1
ATOM 806 C CA . ALA A 1 95 ? -8.030 16.736 6.339 1.00 33.69 95 ALA A CA 1
ATOM 807 C C . ALA A 1 95 ? -7.904 16.399 4.836 1.00 33.69 95 ALA A C 1
ATOM 809 O O . ALA A 1 95 ? -6.993 16.882 4.167 1.00 33.69 95 ALA A O 1
ATOM 810 N N . LEU A 1 96 ? -8.844 15.624 4.279 1.00 33.22 96 LEU A N 1
ATOM 811 C CA . LEU A 1 96 ? -8.925 15.306 2.845 1.00 33.22 96 LEU A CA 1
ATOM 812 C C . LEU A 1 96 ? -9.900 16.205 2.061 1.00 33.22 96 LEU A C 1
ATOM 814 O O . LEU A 1 96 ? -9.959 16.095 0.838 1.00 33.22 96 LEU A O 1
ATOM 818 N N . ALA A 1 97 ? -10.635 17.095 2.738 1.00 26.50 97 ALA A N 1
ATOM 819 C CA . ALA A 1 97 ? -11.635 17.980 2.128 1.00 26.50 97 ALA A CA 1
ATOM 820 C C . ALA A 1 97 ? -11.205 19.459 2.043 1.00 26.50 97 ALA A C 1
ATOM 822 O O . ALA A 1 97 ? -11.940 20.278 1.499 1.00 26.50 97 ALA A O 1
ATOM 823 N N . LEU A 1 98 ? -10.008 19.832 2.511 1.00 28.69 98 LEU A N 1
ATOM 824 C CA . LEU A 1 98 ? -9.487 21.200 2.364 1.00 28.69 98 LEU A CA 1
ATOM 825 C C . LEU A 1 98 ? -8.887 21.455 0.976 1.00 28.69 98 LEU A C 1
ATOM 827 O O . LEU A 1 98 ? -7.716 21.816 0.848 1.00 28.69 98 LEU A O 1
ATOM 831 N N . GLN A 1 99 ? -9.703 21.305 -0.067 1.00 28.80 99 GLN A N 1
ATOM 832 C CA . GLN A 1 99 ? -9.385 21.919 -1.354 1.00 28.80 99 GLN A CA 1
ATOM 833 C C . GLN A 1 99 ? -10.458 22.822 -1.954 1.00 28.80 99 GLN A C 1
ATOM 835 O O . GLN A 1 99 ? -10.128 23.502 -2.915 1.00 28.80 99 GLN A O 1
ATOM 840 N N . GLU A 1 100 ? -11.650 22.975 -1.377 1.00 30.94 100 GLU A N 1
ATOM 841 C CA . GLU A 1 100 ? -12.610 23.960 -1.890 1.00 30.94 100 GLU A CA 1
ATOM 842 C C . GLU A 1 100 ? -13.568 24.439 -0.794 1.00 30.94 100 GLU A C 1
ATOM 844 O O . GLU A 1 100 ? -14.183 23.626 -0.113 1.00 30.94 100 GLU A O 1
ATOM 849 N N . GLU A 1 101 ? -13.601 25.768 -0.625 1.00 25.75 101 GLU A N 1
ATOM 850 C CA . GLU A 1 101 ? -14.675 26.657 -0.133 1.00 25.75 101 GLU A CA 1
ATOM 851 C C . GLU A 1 101 ? -14.089 27.791 0.733 1.00 25.75 101 GLU A C 1
ATOM 853 O O . GLU A 1 101 ? -13.494 27.593 1.797 1.00 25.75 101 GLU A O 1
ATOM 858 N N . ARG A 1 102 ? -14.215 29.024 0.225 1.00 32.91 102 ARG A N 1
ATOM 859 C CA . ARG A 1 102 ? -13.820 30.267 0.899 1.00 32.91 102 ARG A CA 1
ATOM 860 C C . ARG A 1 102 ? -14.978 30.782 1.763 1.00 32.91 102 ARG A C 1
ATOM 862 O O . ARG A 1 102 ? -15.993 31.195 1.222 1.00 32.91 102 ARG A O 1
ATOM 869 N N . GLY A 1 103 ? -14.704 30.964 3.059 1.00 25.67 103 GLY A N 1
ATOM 870 C CA . GLY A 1 103 ? -15.300 31.989 3.943 1.00 25.67 103 GLY A CA 1
ATOM 871 C C . GLY A 1 103 ? -16.305 31.491 5.002 1.00 25.67 103 GLY A C 1
ATOM 872 O O . GLY A 1 103 ? -16.750 30.354 4.912 1.00 25.67 103 GLY A O 1
ATOM 873 N N . PRO A 1 104 ? -16.719 32.328 5.986 1.00 29.14 104 PRO A N 1
ATOM 874 C CA . PRO A 1 104 ? -16.068 33.496 6.583 1.00 29.14 104 PRO A CA 1
ATOM 875 C C . PRO A 1 104 ? -15.629 33.267 8.055 1.00 29.14 104 PRO A C 1
ATOM 877 O O . PRO A 1 104 ? -15.930 32.265 8.695 1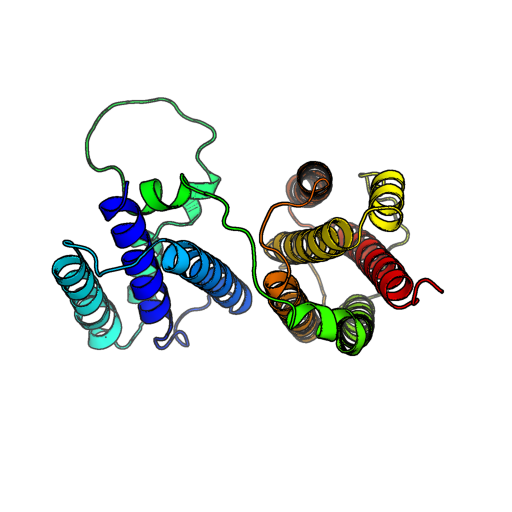.00 29.14 104 PRO A O 1
ATOM 880 N N . ARG A 1 105 ? -14.874 34.246 8.570 1.00 39.62 105 ARG A N 1
ATOM 881 C CA . ARG A 1 105 ? -14.243 34.331 9.901 1.00 39.62 105 ARG A CA 1
ATOM 882 C C . ARG A 1 105 ? -15.173 34.004 11.080 1.00 39.62 105 ARG A C 1
ATOM 884 O O . ARG A 1 105 ? -16.178 34.678 11.269 1.00 39.62 105 ARG A O 1
ATOM 891 N N . GLY A 1 106 ? -14.712 33.110 11.961 1.00 27.64 106 GLY A N 1
ATOM 892 C CA . GLY A 1 106 ? -15.233 32.974 13.324 1.00 27.64 106 GLY A CA 1
ATOM 893 C C . GLY A 1 106 ? -14.773 31.710 14.062 1.00 27.64 106 GLY A C 1
ATOM 894 O O . GLY A 1 106 ? -15.367 30.664 13.884 1.00 27.64 106 GLY A O 1
ATOM 895 N N . SER A 1 107 ? -13.763 31.865 14.931 1.00 42.78 107 SER A N 1
ATOM 896 C CA . SER A 1 107 ? -13.492 31.118 16.180 1.00 42.78 107 SER A CA 1
ATOM 897 C C . SER A 1 107 ? -13.391 29.575 16.186 1.00 42.78 107 SER A C 1
ATOM 899 O O . SER A 1 107 ? -14.330 28.856 15.870 1.00 42.78 107 SER A O 1
ATOM 901 N N . LYS A 1 108 ? -12.267 29.104 16.757 1.00 35.41 108 LYS A N 1
ATOM 902 C CA . LYS A 1 108 ? -11.842 27.716 17.050 1.00 35.41 108 LYS A CA 1
ATOM 903 C C . LYS A 1 108 ? -11.288 26.940 15.856 1.00 35.41 108 LYS A C 1
ATOM 905 O O . LYS A 1 108 ? -11.878 25.987 15.357 1.00 35.41 108 LYS A O 1
ATOM 910 N N . GLU A 1 109 ? -10.071 27.306 15.462 1.00 37.72 109 GLU A N 1
ATOM 911 C CA . GLU A 1 109 ? -9.218 26.387 14.713 1.00 37.72 109 GLU A CA 1
ATOM 912 C C . GLU A 1 109 ? -8.970 25.134 15.562 1.00 37.72 109 GLU A C 1
ATOM 914 O O . GLU A 1 109 ? -8.409 25.204 16.655 1.00 37.72 109 GLU A O 1
ATOM 919 N N . SER A 1 110 ? -9.457 23.995 15.071 1.00 52.69 110 SER A N 1
ATOM 920 C CA . SER A 1 110 ? -9.266 22.691 15.695 1.00 52.69 110 SER A CA 1
ATOM 921 C C . SER A 1 110 ? -7.774 22.406 15.888 1.00 52.69 110 SER A C 1
ATOM 923 O O . SER A 1 110 ? -6.971 22.554 14.968 1.00 52.69 110 SER A O 1
ATOM 925 N N . LEU A 1 111 ? -7.424 21.966 17.094 1.00 44.41 111 LEU A N 1
ATOM 926 C CA . LEU A 1 111 ? -6.092 21.538 17.536 1.00 44.41 111 LEU A CA 1
ATOM 927 C C . LEU A 1 111 ? -5.499 20.486 16.568 1.00 44.41 111 LEU A C 1
ATOM 929 O O . LEU A 1 111 ? -4.309 20.498 16.260 1.00 44.41 111 LEU A O 1
ATOM 933 N N . TRP A 1 112 ? -6.379 19.682 15.965 1.00 38.44 112 TRP A N 1
ATOM 934 C CA . TRP A 1 112 ? -6.093 18.702 14.920 1.00 38.44 112 TRP A CA 1
ATOM 935 C C . TRP A 1 112 ? -5.664 19.313 13.585 1.00 38.44 112 TRP A C 1
ATOM 937 O O . TRP A 1 112 ? -4.817 18.750 12.904 1.00 38.44 112 TRP A O 1
ATOM 947 N N . ARG A 1 113 ? -6.161 20.499 13.214 1.00 39.53 113 ARG A N 1
ATOM 948 C CA . ARG A 1 113 ? -5.758 21.187 11.970 1.00 39.53 113 ARG A CA 1
ATOM 949 C C . ARG A 1 113 ? -4.329 21.729 12.030 1.00 39.53 113 ARG A C 1
ATOM 951 O O . ARG A 1 113 ? -3.687 21.842 10.992 1.00 39.53 113 ARG A O 1
ATOM 958 N N . GLN A 1 114 ? -3.819 22.029 13.225 1.00 41.62 114 GLN A N 1
ATOM 959 C CA . GLN A 1 114 ? -2.438 22.489 13.424 1.00 41.62 114 GLN A CA 1
ATOM 960 C C . GLN A 1 114 ? -1.418 21.336 13.380 1.00 41.62 114 GLN A C 1
ATOM 962 O O . GLN A 1 114 ? -0.262 21.570 13.032 1.00 41.62 114 GLN A O 1
ATOM 967 N N . LEU A 1 115 ? -1.851 20.099 13.662 1.00 42.62 115 LEU A N 1
ATOM 968 C CA . LEU A 1 115 ? -1.020 18.887 13.620 1.00 42.62 115 LEU A CA 1
ATOM 969 C C . LEU A 1 115 ? -0.588 18.486 12.198 1.00 42.62 115 LEU A C 1
ATOM 971 O O . LEU A 1 115 ? 0.510 17.973 12.015 1.00 42.62 115 LEU A O 1
ATOM 975 N N . PHE A 1 116 ? -1.394 18.782 11.175 1.00 42.88 116 PHE A N 1
ATOM 976 C CA . PHE A 1 116 ? -1.147 18.315 9.802 1.00 42.88 116 PHE A CA 1
ATOM 977 C C . PHE A 1 116 ? -0.220 19.205 8.946 1.00 42.88 116 PHE A C 1
ATOM 979 O O . PHE A 1 116 ? 0.041 18.867 7.793 1.00 42.88 116 PHE A O 1
ATOM 986 N N . ALA A 1 117 ? 0.293 20.328 9.463 1.00 37.72 117 ALA A N 1
ATOM 987 C CA . ALA A 1 117 ? 0.956 21.355 8.643 1.00 37.72 117 ALA A CA 1
ATOM 988 C C . ALA A 1 117 ? 2.496 21.434 8.750 1.00 37.72 117 ALA A C 1
ATOM 990 O O . ALA A 1 117 ? 3.089 22.307 8.115 1.00 37.72 117 ALA A O 1
ATOM 991 N N . LEU A 1 118 ? 3.173 20.581 9.528 1.00 40.19 118 LEU A N 1
ATOM 992 C CA . LEU A 1 118 ? 4.615 20.726 9.786 1.00 40.19 118 LEU A CA 1
ATOM 993 C C . LEU A 1 118 ? 5.360 19.390 9.670 1.00 40.19 118 LEU A C 1
ATOM 995 O O . LEU A 1 118 ? 5.274 18.554 10.560 1.00 40.19 118 LEU A O 1
ATOM 999 N N . ALA A 1 119 ? 6.143 19.224 8.601 1.00 32.53 119 ALA A N 1
ATOM 1000 C CA . ALA A 1 119 ? 7.135 18.156 8.482 1.00 32.53 119 ALA A CA 1
ATOM 1001 C C . ALA A 1 119 ? 8.539 18.763 8.309 1.00 32.53 119 ALA A C 1
ATOM 1003 O O . ALA A 1 119 ? 8.805 19.366 7.265 1.00 32.53 119 ALA A O 1
ATOM 1004 N N . PRO A 1 120 ? 9.441 18.621 9.296 1.00 43.56 120 PRO A N 1
ATOM 1005 C CA . PRO A 1 120 ? 10.874 18.822 9.110 1.00 43.56 120 PRO A CA 1
ATOM 1006 C C . PRO A 1 120 ? 11.648 17.493 9.136 1.00 43.56 120 PRO A C 1
ATOM 1008 O O . PRO A 1 120 ? 11.293 16.553 9.838 1.00 43.56 120 PRO A O 1
ATOM 1011 N N . SER A 1 121 ? 12.717 17.447 8.341 1.00 45.03 121 SER A N 1
ATOM 1012 C CA . SER A 1 121 ? 13.653 16.332 8.178 1.00 45.03 121 SER A CA 1
ATOM 1013 C C . SER A 1 121 ? 14.634 16.198 9.345 1.00 45.03 121 SER A C 1
ATOM 1015 O O . SER A 1 121 ? 15.245 17.202 9.714 1.00 45.03 121 SER A O 1
ATOM 1017 N N . CYS A 1 122 ? 14.925 14.972 9.785 1.00 29.23 122 CYS A N 1
ATOM 1018 C CA . CYS A 1 122 ? 16.154 14.656 10.516 1.00 29.23 122 CYS A CA 1
ATOM 1019 C C . CYS A 1 122 ? 16.815 13.399 9.934 1.00 29.23 122 CYS A C 1
ATOM 1021 O O . CYS A 1 122 ? 16.221 12.325 9.870 1.00 29.23 122 CYS A O 1
ATOM 1023 N N . ALA A 1 123 ? 18.054 13.583 9.481 1.00 38.84 123 ALA A N 1
ATOM 1024 C CA . ALA A 1 123 ? 18.944 12.551 8.976 1.00 38.84 123 ALA A CA 1
ATOM 1025 C C . ALA A 1 123 ? 19.714 11.855 10.112 1.00 38.84 123 ALA A C 1
ATOM 1027 O O . ALA A 1 123 ? 19.896 12.435 11.178 1.00 38.84 123 ALA A O 1
ATOM 1028 N N . GLN A 1 124 ? 20.216 10.662 9.770 1.00 44.81 124 GLN A N 1
ATOM 1029 C CA . GLN A 1 124 ? 21.306 9.903 10.405 1.00 44.81 124 GLN A CA 1
ATOM 1030 C C . GLN A 1 124 ? 21.023 9.288 11.779 1.00 44.81 124 GLN A C 1
ATOM 1032 O O . GLN A 1 124 ? 21.255 9.887 12.818 1.00 44.81 124 GLN A O 1
ATOM 1037 N N . ASP A 1 125 ? 20.503 8.059 11.746 1.00 39.91 125 ASP A N 1
ATOM 1038 C CA . ASP A 1 125 ? 21.225 6.842 12.160 1.00 39.91 125 ASP A CA 1
ATOM 1039 C C . ASP A 1 125 ? 20.212 5.694 12.210 1.00 39.91 125 ASP A C 1
ATOM 1041 O O . ASP A 1 125 ? 19.353 5.719 13.076 1.00 39.91 125 ASP A O 1
ATOM 1045 N N . PHE A 1 126 ? 20.253 4.721 11.286 1.00 34.34 126 PHE A N 1
ATOM 1046 C CA . PHE A 1 126 ? 19.715 3.365 11.518 1.00 34.34 126 PHE A CA 1
ATOM 1047 C C . PHE A 1 126 ? 20.060 2.429 10.342 1.00 34.34 126 PHE A C 1
ATOM 1049 O O . PHE A 1 126 ? 19.440 2.464 9.279 1.00 34.34 126 PHE A O 1
ATOM 1056 N N . CYS A 1 127 ? 21.051 1.556 10.539 1.00 41.19 127 CYS A N 1
ATOM 1057 C CA . CYS A 1 127 ? 21.441 0.508 9.585 1.00 41.19 127 CYS A CA 1
ATOM 1058 C C . CYS A 1 127 ? 21.020 -0.908 10.032 1.00 41.19 127 CYS A C 1
ATOM 1060 O O . CYS A 1 127 ? 21.626 -1.877 9.600 1.00 41.19 127 CYS A O 1
ATOM 1062 N N . GLU A 1 128 ? 19.965 -1.068 10.844 1.00 43.62 128 GLU A N 1
ATOM 1063 C CA . GLU A 1 128 ? 19.382 -2.402 11.121 1.00 43.62 128 GLU A CA 1
ATOM 1064 C C . GLU A 1 128 ? 18.257 -2.795 10.143 1.00 43.62 128 GLU A C 1
ATOM 1066 O O . GLU A 1 128 ? 18.070 -3.974 9.849 1.00 43.62 128 GLU A O 1
ATOM 1071 N N . GLY A 1 129 ? 17.516 -1.839 9.567 1.00 48.03 129 GLY A N 1
ATOM 1072 C CA . GLY A 1 129 ? 16.468 -2.156 8.580 1.00 48.03 129 GLY A CA 1
ATOM 1073 C C . GLY A 1 129 ? 17.023 -2.609 7.215 1.00 48.03 129 GLY A C 1
ATOM 1074 O O . GLY A 1 129 ? 16.370 -3.364 6.490 1.00 48.03 129 GLY A O 1
ATOM 1075 N N . CYS A 1 130 ? 18.257 -2.211 6.871 1.00 54.66 130 CYS A N 1
ATOM 1076 C CA . CYS A 1 130 ? 18.898 -2.549 5.595 1.00 54.66 130 CYS A CA 1
ATOM 1077 C C . CYS A 1 130 ? 19.221 -4.051 5.511 1.00 54.66 130 CYS A C 1
ATOM 1079 O O . CYS A 1 130 ? 19.114 -4.656 4.441 1.00 54.66 130 CYS A O 1
ATOM 1081 N N . ASP A 1 131 ? 19.502 -4.682 6.651 1.00 58.84 131 ASP A N 1
ATOM 1082 C CA . ASP A 1 131 ? 19.699 -6.127 6.775 1.00 58.84 131 ASP A CA 1
ATOM 1083 C C . ASP A 1 131 ? 18.429 -6.928 6.459 1.00 58.84 131 ASP A C 1
ATOM 1085 O O . ASP A 1 131 ? 18.491 -8.043 5.921 1.00 58.84 131 ASP A O 1
ATOM 1089 N N . TRP A 1 132 ? 17.252 -6.370 6.764 1.00 66.06 132 TRP A N 1
ATOM 1090 C CA . TRP A 1 132 ? 15.981 -7.016 6.453 1.00 66.06 132 TRP A CA 1
ATOM 1091 C C . TRP A 1 132 ? 15.693 -7.015 4.945 1.00 66.06 132 TRP A C 1
ATOM 1093 O O . TRP A 1 132 ? 15.136 -7.987 4.427 1.00 66.06 132 TRP A O 1
ATOM 1103 N N . ILE A 1 133 ? 16.148 -6.006 4.197 1.00 67.38 133 ILE A N 1
ATOM 1104 C CA . ILE A 1 133 ? 16.050 -5.998 2.726 1.00 67.38 133 ILE A CA 1
ATOM 1105 C C . ILE A 1 133 ? 16.793 -7.200 2.130 1.00 67.38 133 ILE A C 1
ATOM 1107 O O . ILE A 1 133 ? 16.302 -7.868 1.213 1.00 67.38 133 ILE A O 1
ATOM 1111 N N . GLN A 1 134 ? 17.951 -7.534 2.701 1.00 64.75 134 GLN A N 1
ATOM 1112 C CA . GLN A 1 134 ? 18.772 -8.652 2.251 1.00 64.75 134 GLN A CA 1
ATOM 1113 C C . GLN A 1 134 ? 18.166 -10.018 2.609 1.00 64.75 134 GLN A C 1
ATOM 1115 O O . GLN A 1 134 ? 18.276 -10.962 1.820 1.00 64.75 134 GLN A O 1
ATOM 1120 N N . ARG A 1 135 ? 17.481 -10.141 3.753 1.00 66.75 135 ARG A N 1
ATOM 1121 C CA . ARG A 1 135 ? 17.039 -11.443 4.293 1.00 66.75 135 ARG A CA 1
ATOM 1122 C C . ARG A 1 135 ? 15.531 -11.705 4.200 1.00 66.75 135 ARG A C 1
ATOM 1124 O O . ARG A 1 135 ? 15.123 -12.830 3.927 1.00 66.75 135 ARG A O 1
ATOM 1131 N N . GLY A 1 136 ? 14.695 -10.689 4.395 1.00 60.09 136 GLY A N 1
ATOM 1132 C CA . GLY A 1 136 ? 13.247 -10.823 4.577 1.00 60.09 136 GLY A CA 1
ATOM 1133 C C . GLY A 1 136 ? 12.380 -10.312 3.424 1.00 60.09 136 GLY A C 1
ATOM 1134 O O . GLY A 1 136 ? 11.345 -10.923 3.153 1.00 60.09 136 GLY A O 1
ATOM 1135 N N . PHE A 1 137 ? 12.796 -9.253 2.716 1.00 68.19 137 PHE A N 1
ATOM 1136 C CA . PHE A 1 137 ? 11.931 -8.551 1.751 1.00 68.19 137 PHE A CA 1
ATOM 1137 C C . PHE A 1 137 ? 11.361 -9.460 0.656 1.00 68.19 137 PHE A C 1
ATOM 1139 O O . PHE A 1 137 ? 10.152 -9.463 0.441 1.00 68.19 137 PHE A O 1
ATOM 1146 N N . ARG A 1 138 ? 12.203 -10.274 0.002 1.00 67.12 138 ARG A N 1
ATOM 1147 C CA . ARG A 1 138 ? 11.769 -11.157 -1.100 1.00 67.12 138 ARG A CA 1
ATOM 1148 C C . ARG A 1 138 ? 10.853 -12.288 -0.648 1.00 67.12 138 ARG A C 1
ATOM 1150 O O . ARG A 1 138 ? 9.924 -12.629 -1.366 1.00 67.12 138 ARG A O 1
ATOM 1157 N N . ARG A 1 139 ? 11.086 -12.857 0.542 1.00 72.00 139 ARG A N 1
ATOM 1158 C CA . ARG A 1 139 ? 10.226 -13.922 1.083 1.00 72.00 139 ARG A CA 1
ATOM 1159 C C . ARG A 1 139 ? 8.816 -13.389 1.318 1.00 72.00 139 ARG A C 1
ATOM 1161 O O . ARG A 1 139 ? 7.862 -13.961 0.810 1.00 72.00 139 ARG A O 1
ATOM 1168 N N . VAL A 1 140 ? 8.718 -12.256 2.017 1.00 70.56 140 VAL A N 1
ATOM 1169 C CA . VAL A 1 140 ? 7.431 -11.589 2.262 1.00 70.56 140 VAL A CA 1
ATOM 1170 C C . VAL A 1 140 ? 6.811 -11.117 0.941 1.00 70.56 140 VAL A C 1
ATOM 1172 O O . VAL A 1 140 ? 5.617 -11.268 0.740 1.00 70.56 140 VAL A O 1
ATOM 1175 N N . GLY A 1 141 ? 7.618 -10.628 -0.006 1.00 75.88 141 GLY A N 1
ATOM 1176 C CA . GLY A 1 141 ? 7.146 -10.211 -1.329 1.00 75.88 141 GLY A CA 1
ATOM 1177 C C . GLY A 1 141 ? 6.578 -11.355 -2.175 1.00 75.88 141 GLY A C 1
ATOM 1178 O O . GLY A 1 141 ? 5.587 -11.153 -2.874 1.00 75.88 141 GLY A O 1
ATOM 1179 N N . GLY A 1 142 ? 7.168 -12.552 -2.098 1.00 78.69 142 GLY A N 1
ATOM 1180 C CA . GLY A 1 142 ? 6.662 -13.751 -2.769 1.00 78.69 142 GLY A CA 1
ATOM 1181 C C . GLY A 1 142 ? 5.300 -14.183 -2.228 1.00 78.69 142 GLY A C 1
ATOM 1182 O O . GLY A 1 142 ? 4.380 -14.427 -3.005 1.00 78.69 142 GLY A O 1
ATOM 1183 N N . GLU A 1 143 ? 5.147 -14.190 -0.906 1.00 85.31 143 GLU A N 1
ATOM 1184 C CA . GLU A 1 143 ? 3.873 -14.491 -0.247 1.00 85.31 143 GLU A CA 1
ATOM 1185 C C . GLU A 1 143 ? 2.800 -13.440 -0.579 1.00 85.31 143 GLU A C 1
ATOM 1187 O O . GLU A 1 143 ? 1.700 -13.799 -1.000 1.00 85.31 143 GLU A O 1
ATOM 1192 N N . SER A 1 144 ? 3.143 -12.145 -0.540 1.00 84.38 144 SER A N 1
ATOM 1193 C CA . SER A 1 144 ? 2.249 -11.062 -0.974 1.00 84.38 144 SER A CA 1
ATOM 1194 C C . SER A 1 144 ? 1.788 -11.231 -2.429 1.00 84.38 144 SER A C 1
ATOM 1196 O O . SER A 1 144 ? 0.625 -10.992 -2.746 1.00 84.38 144 SER A O 1
ATOM 1198 N N . LEU A 1 145 ? 2.673 -11.661 -3.337 1.00 90.00 145 LEU A N 1
ATOM 1199 C CA . LEU A 1 145 ? 2.319 -11.930 -4.736 1.00 90.00 145 LEU A CA 1
ATOM 1200 C C . LEU A 1 145 ? 1.385 -13.141 -4.895 1.00 90.00 145 LEU A C 1
ATOM 1202 O O . LEU A 1 145 ? 0.515 -13.110 -5.776 1.00 90.00 145 LEU A O 1
ATOM 1206 N N . SER A 1 146 ? 1.556 -14.176 -4.066 1.00 91.31 146 SER A N 1
ATOM 1207 C CA . SER A 1 146 ? 0.672 -15.349 -4.034 1.00 91.31 146 SER A CA 1
ATOM 1208 C C . SER A 1 146 ? -0.719 -14.944 -3.566 1.00 91.31 146 SER A C 1
ATOM 1210 O O . SER A 1 146 ? -1.685 -15.106 -4.307 1.00 91.31 146 SER A O 1
ATOM 1212 N N . LEU A 1 147 ? -0.812 -14.278 -2.409 1.00 91.75 147 LEU A N 1
ATOM 1213 C CA . LEU A 1 147 ? -2.078 -13.793 -1.856 1.00 91.75 147 LEU A CA 1
ATOM 1214 C C . LEU A 1 147 ? -2.806 -12.867 -2.835 1.00 91.75 147 LEU A C 1
ATOM 1216 O O . LEU A 1 147 ? -3.996 -13.047 -3.079 1.00 91.75 147 LEU A O 1
ATOM 1220 N N . LEU A 1 148 ? -2.091 -11.936 -3.480 1.00 94.50 148 LEU A N 1
ATOM 1221 C CA . LEU A 1 148 ? -2.657 -11.082 -4.528 1.00 94.50 148 LEU A CA 1
ATOM 1222 C C . LEU A 1 148 ? -3.190 -11.883 -5.717 1.00 94.50 148 LEU A C 1
ATOM 1224 O O . LEU A 1 148 ? -4.218 -11.525 -6.284 1.00 94.50 148 LEU A O 1
ATOM 1228 N N . SER A 1 149 ? -2.518 -12.960 -6.118 1.00 92.62 149 SER A N 1
ATOM 1229 C CA . SER A 1 149 ? -2.965 -13.794 -7.240 1.00 92.62 149 SER A CA 1
ATOM 1230 C C . SER A 1 149 ? -4.134 -14.707 -6.866 1.00 92.62 149 SER A C 1
ATOM 1232 O O . SER A 1 149 ? -4.950 -14.999 -7.726 1.00 92.62 149 SER A O 1
ATOM 1234 N N . GLU A 1 150 ? -4.270 -15.080 -5.597 1.00 93.56 150 GLU A N 1
ATOM 1235 C CA . GLU A 1 150 ? -5.280 -16.038 -5.138 1.00 93.56 150 GLU A CA 1
ATOM 1236 C C . GLU A 1 150 ? -6.482 -15.414 -4.411 1.00 93.56 150 GLU A C 1
ATOM 1238 O O . GLU A 1 150 ? -7.421 -16.133 -4.069 1.00 93.56 150 GLU A O 1
ATOM 1243 N N . MET A 1 151 ? -6.453 -14.112 -4.100 1.00 94.06 151 MET A N 1
ATOM 1244 C CA . MET A 1 151 ? -7.562 -13.439 -3.406 1.00 94.06 151 MET A CA 1
ATOM 1245 C C . MET A 1 151 ? -8.835 -13.363 -4.249 1.00 94.06 151 MET A C 1
ATOM 1247 O O . MET A 1 151 ? -9.905 -13.236 -3.688 1.00 94.06 151 MET A O 1
ATOM 1251 N N . GLY A 1 152 ? -8.758 -13.455 -5.571 1.00 92.69 152 GLY A N 1
ATOM 1252 C CA . GLY A 1 152 ? -9.920 -13.475 -6.458 1.00 92.69 152 GLY A CA 1
ATOM 1253 C C . GLY A 1 152 ? -9.762 -14.530 -7.542 1.00 92.69 152 GLY A C 1
ATOM 1254 O O . GLY A 1 152 ? -8.875 -15.378 -7.457 1.00 92.69 152 GLY A O 1
ATOM 1255 N N . GLY A 1 153 ? -10.587 -14.441 -8.583 1.00 91.50 153 GLY A N 1
ATOM 1256 C CA . GLY A 1 153 ? -10.410 -15.241 -9.794 1.00 91.50 153 GLY A CA 1
ATOM 1257 C C . GLY A 1 153 ? -9.189 -14.811 -10.610 1.00 91.50 153 GLY A C 1
ATOM 1258 O O . GLY A 1 153 ? -8.315 -14.074 -10.127 1.00 91.50 153 GLY A O 1
ATOM 1259 N N . ASP A 1 154 ? -9.162 -15.251 -11.865 1.00 92.50 154 ASP A N 1
ATOM 1260 C CA . ASP A 1 154 ? -8.108 -14.905 -12.812 1.00 92.50 154 ASP A CA 1
ATOM 1261 C C . ASP A 1 154 ? -7.955 -13.387 -12.958 1.00 92.50 154 ASP A C 1
ATOM 1263 O O . ASP A 1 154 ? -8.926 -12.634 -13.052 1.00 92.50 154 ASP A O 1
ATOM 1267 N N . ILE A 1 155 ? -6.702 -12.929 -12.973 1.00 91.81 155 ILE A N 1
ATOM 1268 C CA . ILE A 1 155 ? -6.396 -11.512 -13.164 1.00 91.81 155 ILE A CA 1
ATOM 1269 C C . ILE A 1 155 ? -6.740 -11.131 -14.601 1.00 91.81 155 ILE A C 1
ATOM 1271 O O . ILE A 1 155 ? -6.243 -11.744 -15.540 1.00 91.81 155 ILE A O 1
ATOM 1275 N N . THR A 1 156 ? -7.531 -10.070 -14.759 1.00 94.06 156 THR A N 1
ATOM 1276 C CA . THR A 1 156 ? -7.971 -9.597 -16.077 1.00 94.06 156 THR A CA 1
ATOM 1277 C C . THR A 1 156 ? -6.814 -9.266 -17.035 1.00 94.06 156 THR A C 1
ATOM 1279 O O . THR A 1 156 ? -5.819 -8.614 -16.684 1.00 94.06 156 THR A O 1
ATOM 1282 N N . ASP A 1 157 ? -6.993 -9.618 -18.308 1.00 93.00 157 ASP A N 1
ATOM 1283 C CA . ASP A 1 157 ? -6.121 -9.199 -19.404 1.00 93.00 157 ASP A CA 1
ATOM 1284 C C . ASP A 1 157 ? -6.463 -7.817 -19.975 1.00 93.00 157 ASP A C 1
ATOM 1286 O O . ASP A 1 157 ? -5.673 -7.249 -20.738 1.00 93.00 157 ASP A O 1
ATOM 1290 N N . ASP A 1 158 ? -7.526 -7.187 -19.478 1.00 95.06 158 ASP A N 1
ATOM 1291 C CA . ASP A 1 158 ? -7.974 -5.875 -19.923 1.00 95.06 158 ASP A CA 1
ATOM 1292 C C . ASP A 1 158 ? -6.923 -4.779 -19.723 1.00 95.06 158 ASP A C 1
ATOM 1294 O O . ASP A 1 158 ? -6.035 -4.815 -18.853 1.00 95.06 158 ASP A O 1
ATOM 1298 N N . LYS A 1 159 ? -7.004 -3.770 -20.589 1.00 93.19 159 LYS A N 1
ATOM 1299 C CA . LYS A 1 159 ? -6.051 -2.666 -20.617 1.00 93.19 159 LYS A CA 1
ATOM 1300 C C . LYS A 1 159 ? -6.392 -1.644 -19.540 1.00 93.19 159 LYS A C 1
ATOM 1302 O O . LYS A 1 159 ? -7.438 -1.002 -19.574 1.00 93.19 159 LYS A O 1
ATOM 1307 N N . VAL A 1 160 ? -5.442 -1.404 -18.643 1.00 93.62 160 VAL A N 1
ATOM 1308 C CA . VAL A 1 160 ? -5.567 -0.347 -17.637 1.00 93.62 160 VAL A CA 1
ATOM 1309 C C . VAL A 1 160 ? -5.462 1.021 -18.332 1.00 93.62 160 VAL A C 1
ATOM 1311 O O . VAL A 1 160 ? -4.514 1.248 -19.093 1.00 93.62 160 VAL A O 1
ATOM 1314 N N . PRO A 1 161 ? -6.383 1.971 -18.075 1.00 93.38 161 PRO A N 1
ATOM 1315 C CA . PRO A 1 161 ? -6.399 3.289 -18.726 1.00 93.38 161 PRO A CA 1
ATOM 1316 C C . PRO A 1 161 ? -5.276 4.233 -18.253 1.00 93.38 161 PRO A C 1
ATOM 1318 O O . PRO A 1 161 ? -5.236 5.404 -18.624 1.00 93.38 161 PRO A O 1
ATOM 1321 N N . VAL A 1 162 ? -4.340 3.734 -17.442 1.00 94.25 162 VAL A N 1
ATOM 1322 C CA . VAL A 1 162 ? -3.150 4.444 -16.973 1.00 94.25 162 VAL A CA 1
ATOM 1323 C C . VAL A 1 162 ? -1.921 3.651 -17.421 1.00 94.25 162 VAL A C 1
ATOM 1325 O O . VAL A 1 162 ? -1.733 2.523 -16.971 1.00 94.25 162 VAL A O 1
ATOM 1328 N N . PRO A 1 163 ? -1.057 4.201 -18.294 1.00 94.94 163 PRO A N 1
ATOM 1329 C CA . PRO A 1 163 ? 0.144 3.497 -18.724 1.00 94.94 163 PRO A CA 1
ATOM 1330 C C . PRO A 1 163 ? 1.100 3.244 -17.556 1.00 94.94 163 PRO A C 1
ATOM 1332 O O . PRO A 1 163 ? 1.509 4.187 -16.876 1.00 94.94 163 PRO A O 1
ATOM 1335 N N . PHE A 1 164 ? 1.511 1.988 -17.373 1.00 96.25 164 PHE A N 1
ATOM 1336 C CA . PHE A 1 164 ? 2.471 1.610 -16.334 1.00 9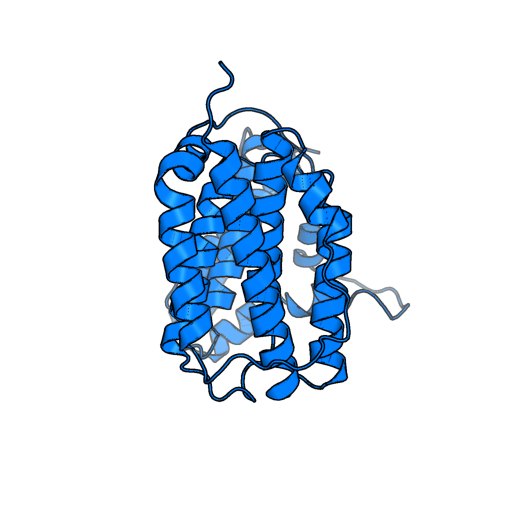6.25 164 PHE A CA 1
ATOM 1337 C C . PHE A 1 164 ? 3.787 2.402 -16.451 1.00 96.25 164 PHE A C 1
ATOM 1339 O O . PHE A 1 164 ? 4.322 2.542 -17.562 1.00 96.25 164 PHE A O 1
ATOM 1346 N N . PRO A 1 165 ? 4.382 2.883 -15.341 1.00 95.19 165 PRO A N 1
ATOM 1347 C CA . PRO A 1 165 ? 5.454 3.861 -15.375 1.00 95.19 165 PRO A CA 1
ATOM 1348 C C . PRO A 1 165 ? 6.809 3.152 -15.535 1.00 95.19 165 PRO A C 1
ATOM 1350 O O . PRO A 1 165 ? 7.683 3.215 -14.672 1.00 95.19 165 PRO A O 1
ATOM 1353 N N . LYS A 1 166 ? 7.003 2.461 -16.668 1.00 94.06 166 LYS A N 1
ATOM 1354 C CA . LYS A 1 166 ? 8.208 1.659 -16.967 1.00 94.06 166 LYS A CA 1
ATOM 1355 C C . LYS A 1 166 ? 9.502 2.466 -16.821 1.00 94.06 166 LYS A C 1
ATOM 1357 O O . LYS A 1 166 ? 10.486 1.967 -16.284 1.00 94.06 166 LYS A O 1
ATOM 1362 N N . THR A 1 167 ? 9.500 3.713 -17.291 1.00 94.06 167 THR A N 1
ATOM 1363 C CA . THR A 1 167 ? 10.672 4.600 -17.235 1.00 94.06 167 THR A CA 1
ATOM 1364 C C . THR A 1 167 ? 11.016 5.009 -15.807 1.00 94.06 167 THR A C 1
ATOM 1366 O O . THR A 1 167 ? 12.192 5.117 -15.485 1.00 94.06 167 THR A O 1
ATOM 1369 N N . LEU A 1 168 ? 10.016 5.186 -14.937 1.00 94.69 168 LEU A N 1
ATOM 1370 C CA . LEU A 1 168 ? 10.218 5.468 -13.515 1.00 94.69 168 LEU A CA 1
ATOM 1371 C C . LEU A 1 168 ? 10.900 4.292 -12.817 1.00 94.69 168 LEU A C 1
ATOM 1373 O O . LEU A 1 168 ? 11.918 4.489 -12.167 1.00 94.69 168 LEU A O 1
ATOM 1377 N N . TYR A 1 169 ? 10.388 3.076 -13.013 1.00 91.81 169 TYR A N 1
ATOM 1378 C CA . TYR A 1 169 ? 10.992 1.876 -12.431 1.00 91.81 169 TYR A CA 1
ATOM 1379 C C . TYR A 1 169 ? 12.416 1.624 -12.929 1.00 91.81 169 TYR A C 1
ATOM 1381 O O . TYR A 1 169 ? 13.265 1.222 -12.142 1.00 91.81 169 TYR A O 1
ATOM 1389 N N . ARG A 1 170 ? 12.706 1.931 -14.200 1.00 93.19 170 ARG A N 1
ATOM 1390 C CA . ARG A 1 170 ? 14.077 1.897 -14.726 1.00 93.19 170 ARG A CA 1
ATOM 1391 C C . ARG A 1 170 ? 14.982 2.925 -14.038 1.00 93.19 170 ARG A C 1
ATOM 1393 O O . ARG A 1 170 ? 16.106 2.591 -13.690 1.00 93.19 170 ARG A O 1
ATOM 1400 N N . SER A 1 171 ? 14.501 4.154 -13.821 1.00 93.56 171 SER A N 1
ATOM 1401 C CA . SER A 1 171 ? 15.262 5.169 -13.078 1.00 93.56 171 SER A CA 1
ATOM 1402 C C . SER A 1 171 ? 15.552 4.726 -11.643 1.00 93.56 171 SER A C 1
ATOM 1404 O O . SER A 1 171 ? 16.682 4.866 -11.198 1.00 93.56 171 SER A O 1
ATOM 1406 N N . ILE A 1 172 ? 14.563 4.155 -10.947 1.00 91.06 172 ILE A N 1
ATOM 1407 C CA . ILE A 1 172 ? 14.728 3.649 -9.575 1.00 91.06 172 ILE A CA 1
ATOM 1408 C C . ILE A 1 172 ? 15.748 2.504 -9.544 1.00 91.06 172 ILE A C 1
ATOM 1410 O O . ILE A 1 172 ? 16.639 2.497 -8.706 1.00 91.06 172 ILE A O 1
ATOM 1414 N N . GLN A 1 173 ? 15.664 1.557 -10.482 1.00 89.81 173 GLN A N 1
ATOM 1415 C CA . GLN A 1 173 ? 16.595 0.428 -10.560 1.00 89.81 173 GLN A CA 1
ATOM 1416 C C . GLN A 1 173 ? 18.063 0.868 -10.714 1.00 89.81 173 GLN A C 1
ATOM 1418 O O . GLN A 1 173 ? 18.952 0.211 -10.173 1.00 89.81 173 GLN A O 1
ATOM 1423 N N . ASN A 1 174 ? 18.301 1.988 -11.398 1.00 89.25 174 ASN A N 1
ATOM 1424 C CA . ASN A 1 174 ? 19.633 2.555 -11.624 1.00 89.25 174 ASN A CA 1
ATOM 1425 C C . ASN A 1 174 ? 20.020 3.641 -10.603 1.00 89.25 174 ASN A C 1
ATOM 1427 O O . ASN A 1 174 ? 21.059 4.273 -10.763 1.00 89.25 174 ASN A O 1
ATOM 1431 N N . ALA A 1 175 ? 19.178 3.908 -9.603 1.00 88.56 175 ALA A N 1
ATOM 1432 C CA . ALA A 1 175 ? 19.452 4.915 -8.585 1.00 88.56 175 ALA A CA 1
ATOM 1433 C C . ALA A 1 175 ? 20.474 4.421 -7.549 1.00 88.56 175 ALA A C 1
ATOM 1435 O O . ALA A 1 175 ? 20.870 3.253 -7.543 1.00 88.56 175 ALA A O 1
ATOM 1436 N N . GLU A 1 176 ? 20.869 5.306 -6.639 1.00 85.38 176 GLU A N 1
ATOM 1437 C CA . GLU A 1 176 ? 21.643 4.925 -5.459 1.00 85.38 176 GLU A CA 1
ATOM 1438 C C . GLU A 1 176 ? 20.809 4.059 -4.505 1.00 85.38 176 GLU A C 1
ATOM 1440 O O . GLU A 1 176 ? 19.575 4.057 -4.549 1.00 85.38 176 GLU A O 1
ATOM 1445 N N . MET A 1 177 ? 21.488 3.301 -3.641 1.00 82.94 177 MET A N 1
ATOM 1446 C CA . MET A 1 177 ? 20.844 2.366 -2.712 1.00 82.94 177 MET A CA 1
ATOM 1447 C C . MET A 1 177 ? 19.795 3.046 -1.831 1.00 82.94 177 MET A C 1
ATOM 1449 O O . MET A 1 177 ? 18.676 2.552 -1.729 1.00 82.94 177 MET A O 1
ATOM 1453 N N . ASP A 1 178 ? 20.120 4.206 -1.268 1.00 81.00 178 ASP A N 1
ATOM 1454 C CA . ASP A 1 178 ? 19.202 4.996 -0.445 1.00 81.00 178 ASP A CA 1
ATOM 1455 C C . ASP A 1 178 ? 17.911 5.362 -1.210 1.00 81.00 178 ASP A C 1
ATOM 1457 O O . ASP A 1 178 ? 16.797 5.078 -0.762 1.00 81.00 178 ASP A O 1
ATOM 1461 N N . ASP A 1 179 ? 18.041 5.867 -2.439 1.00 83.94 179 ASP A N 1
ATOM 1462 C CA . ASP A 1 179 ? 16.900 6.194 -3.299 1.00 83.94 179 ASP A CA 1
ATOM 1463 C C . ASP A 1 179 ? 16.064 4.957 -3.681 1.00 83.94 179 ASP A C 1
ATOM 1465 O O . ASP A 1 179 ? 14.837 5.063 -3.816 1.00 83.94 179 ASP A O 1
ATOM 1469 N N . LYS A 1 180 ? 16.688 3.779 -3.840 1.00 85.25 180 LYS A N 1
ATOM 1470 C CA . LYS A 1 180 ? 15.974 2.508 -4.066 1.00 85.25 180 LYS A CA 1
ATOM 1471 C C . LYS A 1 180 ? 15.120 2.146 -2.861 1.00 85.25 180 LYS A C 1
ATOM 1473 O O . LYS A 1 180 ? 13.925 1.914 -3.033 1.00 85.25 180 LYS A O 1
ATOM 1478 N N . VAL A 1 181 ? 15.704 2.134 -1.663 1.00 85.00 181 VAL A N 1
ATOM 1479 C CA . VAL A 1 181 ? 15.003 1.790 -0.417 1.00 85.00 181 VAL A CA 1
ATOM 1480 C C . VAL A 1 181 ? 13.822 2.731 -0.184 1.0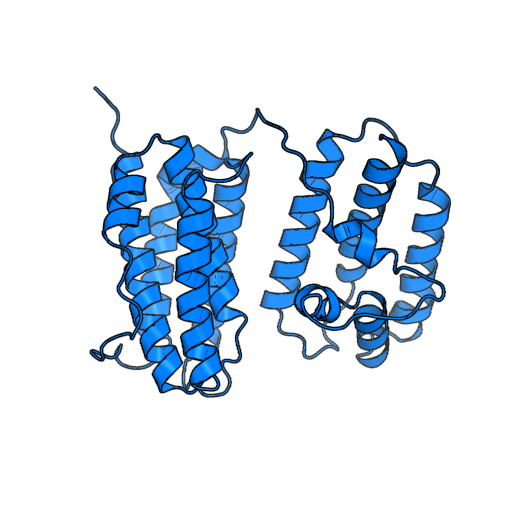0 85.00 181 VAL A C 1
ATOM 1482 O O . VAL A 1 181 ? 12.691 2.274 -0.004 1.00 85.00 181 VAL A O 1
ATOM 1485 N N . LYS A 1 182 ? 14.045 4.043 -0.323 1.00 84.75 182 LYS A N 1
ATOM 1486 C CA . LYS A 1 182 ? 12.991 5.063 -0.223 1.00 84.75 182 LYS A CA 1
ATOM 1487 C C . LYS A 1 182 ? 11.878 4.856 -1.249 1.00 84.75 182 LYS A C 1
ATOM 1489 O O . LYS A 1 182 ? 10.700 5.006 -0.929 1.00 84.75 182 LYS A O 1
ATOM 1494 N N . SER A 1 183 ? 12.231 4.490 -2.483 1.00 89.88 183 SER A N 1
ATOM 1495 C CA . SER A 1 183 ? 11.253 4.217 -3.544 1.00 89.88 183 SER A CA 1
ATOM 1496 C C . SER A 1 183 ? 10.439 2.950 -3.288 1.00 89.88 183 SER A C 1
ATOM 1498 O O . SER A 1 183 ? 9.252 2.924 -3.608 1.00 89.88 183 SER A O 1
ATOM 1500 N N . LEU A 1 184 ? 11.061 1.908 -2.726 1.00 90.88 184 LEU A N 1
ATOM 1501 C CA . LEU A 1 184 ? 10.382 0.674 -2.331 1.00 90.88 184 LEU A CA 1
ATOM 1502 C C . LEU A 1 184 ? 9.351 0.955 -1.241 1.00 90.88 184 LEU A C 1
ATOM 1504 O O . LEU A 1 184 ? 8.183 0.623 -1.427 1.00 90.88 184 LEU A O 1
ATOM 1508 N N . HIS A 1 185 ? 9.774 1.622 -0.164 1.00 88.62 185 HIS A N 1
ATOM 1509 C CA . HIS A 1 185 ? 8.902 2.016 0.941 1.00 88.62 185 HIS A CA 1
ATOM 1510 C C . HIS A 1 185 ? 7.711 2.824 0.421 1.00 88.62 185 HIS A C 1
ATOM 1512 O O . HIS A 1 185 ? 6.559 2.430 0.590 1.00 88.62 185 HIS A O 1
ATOM 1518 N N . LYS A 1 186 ? 7.990 3.878 -0.356 1.00 91.25 186 LYS A N 1
ATOM 1519 C CA . LYS A 1 186 ? 6.950 4.738 -0.921 1.00 91.25 186 LYS A CA 1
ATOM 1520 C C . LYS A 1 186 ? 5.977 3.985 -1.829 1.00 91.25 186 LYS A C 1
ATOM 1522 O O . LYS A 1 186 ? 4.784 4.268 -1.809 1.00 91.25 186 LYS A O 1
ATOM 1527 N N . ALA A 1 187 ? 6.459 3.063 -2.661 1.00 94.25 187 ALA A N 1
ATOM 1528 C CA . ALA A 1 187 ? 5.589 2.291 -3.542 1.00 94.25 187 ALA A CA 1
ATOM 1529 C C . ALA A 1 187 ? 4.677 1.335 -2.758 1.00 94.25 187 ALA A C 1
ATOM 1531 O O . ALA A 1 187 ? 3.513 1.199 -3.127 1.00 94.25 187 ALA A O 1
ATOM 1532 N N . ILE A 1 188 ? 5.179 0.712 -1.688 1.00 92.38 188 ILE A N 1
ATOM 1533 C CA . ILE A 1 188 ? 4.381 -0.151 -0.804 1.00 92.38 188 ILE A CA 1
ATOM 1534 C C . ILE A 1 188 ? 3.314 0.671 -0.079 1.00 92.38 188 ILE A C 1
ATOM 1536 O O . ILE A 1 188 ? 2.144 0.300 -0.135 1.00 92.38 188 ILE A O 1
ATOM 1540 N N . ASP A 1 189 ? 3.677 1.825 0.486 1.00 88.31 189 ASP A N 1
ATOM 1541 C CA . ASP A 1 189 ? 2.724 2.741 1.129 1.00 88.31 189 ASP A CA 1
ATOM 1542 C C . ASP A 1 189 ? 1.608 3.165 0.171 1.00 88.31 189 ASP A C 1
ATOM 1544 O O . ASP A 1 189 ? 0.431 3.161 0.519 1.00 88.31 189 ASP A O 1
ATOM 1548 N N . GLN A 1 190 ? 1.953 3.498 -1.076 1.00 92.38 190 GLN A N 1
ATOM 1549 C CA . GLN A 1 190 ? 0.949 3.860 -2.074 1.00 92.38 190 GLN A CA 1
ATOM 1550 C C . GLN A 1 190 ? 0.030 2.688 -2.456 1.00 92.38 190 GLN A C 1
ATOM 1552 O O . GLN A 1 190 ? -1.134 2.921 -2.780 1.00 92.38 190 GLN A O 1
ATOM 1557 N N . ILE A 1 191 ? 0.526 1.445 -2.433 1.00 94.25 191 ILE A N 1
ATOM 1558 C CA . ILE A 1 191 ? -0.310 0.256 -2.643 1.00 94.25 191 ILE A CA 1
ATOM 1559 C C . ILE A 1 191 ? -1.274 0.095 -1.468 1.00 94.25 191 ILE A C 1
ATOM 1561 O O . ILE A 1 191 ? -2.471 -0.010 -1.704 1.00 94.25 191 ILE A O 1
ATOM 1565 N N . ILE A 1 192 ? -0.789 0.145 -0.227 1.00 87.81 192 ILE A N 1
ATOM 1566 C CA . ILE A 1 192 ? -1.630 0.100 0.981 1.00 87.81 192 ILE A CA 1
ATOM 1567 C C . ILE A 1 192 ? -2.743 1.161 0.895 1.00 87.81 192 ILE A C 1
ATOM 1569 O O . ILE A 1 192 ? -3.927 0.850 1.015 1.00 87.81 192 ILE A O 1
ATOM 1573 N N . GLU A 1 193 ? -2.377 2.398 0.553 1.00 86.00 193 GLU A N 1
ATOM 1574 C CA . GLU A 1 193 ? -3.311 3.516 0.391 1.00 86.00 193 GLU A CA 1
ATOM 1575 C C . GLU A 1 193 ? -4.360 3.323 -0.714 1.00 86.00 193 GLU A C 1
ATOM 1577 O O . GLU A 1 193 ? -5.461 3.881 -0.626 1.00 86.00 193 GLU A O 1
ATOM 1582 N N . LEU A 1 194 ? -4.058 2.557 -1.768 1.00 90.31 194 LEU A N 1
ATOM 1583 C CA . LEU A 1 194 ? -5.066 2.188 -2.764 1.00 90.31 194 LEU A CA 1
ATOM 1584 C C . LEU A 1 194 ? -6.132 1.288 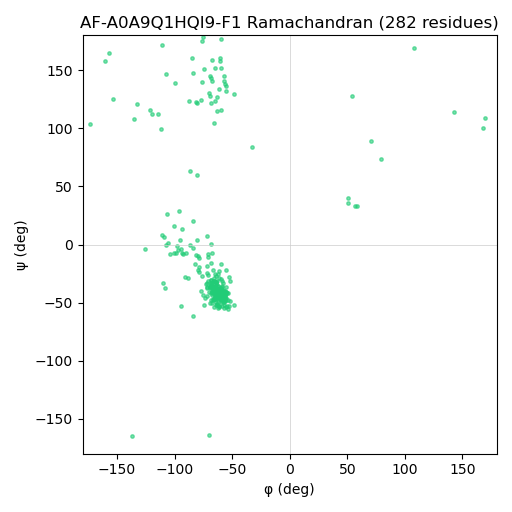-2.139 1.00 90.31 194 LEU A C 1
ATOM 1586 O O . LEU A 1 194 ? -7.318 1.564 -2.310 1.00 90.31 194 LEU A O 1
ATOM 1590 N N . PHE A 1 195 ? -5.720 0.263 -1.391 1.00 87.25 195 PHE A N 1
ATOM 1591 C CA . PHE A 1 195 ? -6.610 -0.723 -0.767 1.00 87.25 195 PHE A CA 1
ATOM 1592 C C . PHE A 1 195 ? -7.433 -0.162 0.405 1.00 87.25 195 PHE A C 1
ATOM 1594 O O . PHE A 1 195 ? -8.394 -0.792 0.832 1.00 87.25 195 PHE A O 1
ATOM 1601 N N . HIS A 1 196 ? -7.164 1.068 0.859 1.00 83.00 196 HIS A N 1
ATOM 1602 C CA . HIS A 1 196 ? -8.095 1.813 1.716 1.00 83.00 196 HIS A CA 1
ATOM 1603 C C . HIS A 1 196 ? -9.395 2.239 1.008 1.00 83.00 196 HIS A C 1
ATOM 1605 O O . HIS A 1 196 ? -10.302 2.761 1.666 1.00 83.00 196 HIS A O 1
ATOM 1611 N N . GLY A 1 197 ? -9.506 2.050 -0.311 1.00 79.69 197 GLY A N 1
ATOM 1612 C CA . GLY A 1 197 ? -10.738 2.265 -1.070 1.00 79.69 197 GLY A CA 1
ATOM 1613 C C . GLY A 1 197 ? -11.919 1.393 -0.617 1.00 79.69 197 GLY A C 1
ATOM 1614 O O . GLY A 1 197 ? -11.808 0.579 0.298 1.00 79.69 197 GLY A O 1
ATOM 1615 N N . ASN A 1 198 ? -13.081 1.599 -1.242 1.00 84.94 198 ASN A N 1
ATOM 1616 C CA . ASN A 1 198 ? -14.242 0.730 -1.043 1.00 84.94 198 ASN A CA 1
ATOM 1617 C C . ASN A 1 198 ? -14.025 -0.571 -1.836 1.00 84.94 198 ASN A C 1
ATOM 1619 O O . ASN A 1 198 ? -13.794 -0.494 -3.039 1.00 84.94 198 ASN A O 1
ATOM 1623 N N . LEU A 1 199 ? -14.096 -1.722 -1.162 1.00 91.25 199 LEU A N 1
ATOM 1624 C CA . LEU A 1 199 ? -13.921 -3.062 -1.735 1.00 91.25 199 LEU A CA 1
ATOM 1625 C C . LEU A 1 199 ? -15.241 -3.860 -1.795 1.00 91.25 199 LEU A C 1
ATOM 1627 O O . LEU A 1 199 ? -15.229 -5.024 -2.166 1.00 91.25 199 LEU A O 1
ATOM 1631 N N . ASP A 1 200 ? -16.386 -3.259 -1.476 1.00 90.50 200 ASP A N 1
ATOM 1632 C CA . ASP A 1 200 ? -17.678 -3.952 -1.333 1.00 90.50 200 ASP A CA 1
ATOM 1633 C C . ASP A 1 200 ? -18.147 -4.611 -2.641 1.00 90.50 200 ASP A C 1
ATOM 1635 O O . ASP A 1 200 ? -18.921 -5.564 -2.626 1.00 90.50 200 ASP A O 1
ATOM 1639 N N . ALA A 1 201 ? -17.687 -4.094 -3.784 1.00 92.62 201 ALA A N 1
ATOM 1640 C CA . ALA A 1 201 ? -18.042 -4.615 -5.098 1.00 92.62 201 ALA A CA 1
ATOM 1641 C C . ALA A 1 201 ? -17.214 -5.838 -5.526 1.00 92.62 201 ALA A C 1
ATOM 1643 O O . ALA A 1 201 ? -17.599 -6.501 -6.489 1.00 92.62 201 ALA A O 1
ATOM 1644 N N . VAL A 1 202 ? -16.071 -6.128 -4.888 1.00 94.75 202 VAL A N 1
ATOM 1645 C CA . VAL A 1 202 ? -15.235 -7.272 -5.287 1.00 94.75 202 VAL A CA 1
ATOM 1646 C C . VAL A 1 202 ? -15.731 -8.568 -4.654 1.00 94.75 202 VAL A C 1
ATOM 1648 O O . VAL A 1 202 ? -16.190 -8.594 -3.519 1.00 94.75 202 VAL A O 1
ATOM 1651 N N . THR A 1 203 ? -15.572 -9.680 -5.367 1.00 95.12 203 THR A N 1
ATOM 1652 C CA . THR A 1 203 ? -15.878 -11.029 -4.861 1.00 95.12 203 THR A CA 1
ATOM 1653 C C . THR A 1 203 ? -14.627 -11.729 -4.326 1.00 95.12 203 THR A C 1
ATOM 1655 O O . THR A 1 203 ? -14.486 -12.946 -4.442 1.00 95.12 203 THR A O 1
ATOM 1658 N N . TRP A 1 204 ? -13.659 -10.956 -3.830 1.00 97.25 204 TRP A N 1
ATOM 1659 C CA . TRP A 1 204 ? -12.393 -11.489 -3.339 1.00 97.25 204 TRP A CA 1
ATOM 1660 C C . TRP A 1 204 ? -12.568 -12.175 -1.980 1.00 97.25 204 TRP A C 1
ATOM 1662 O O . TRP A 1 204 ? -13.409 -11.796 -1.168 1.00 97.25 204 TRP A O 1
ATOM 1672 N N . ASN A 1 205 ? -11.732 -13.172 -1.708 1.00 95.19 205 ASN A N 1
ATOM 1673 C CA . ASN A 1 205 ? -11.531 -13.724 -0.383 1.00 95.19 205 ASN A CA 1
ATOM 1674 C C . ASN A 1 205 ? -10.892 -12.647 0.510 1.00 95.19 205 ASN A C 1
ATOM 1676 O O . ASN A 1 205 ? -9.696 -12.358 0.404 1.00 95.19 205 ASN A O 1
ATOM 1680 N N . MET A 1 206 ? -11.704 -12.068 1.394 1.00 89.38 206 MET A N 1
ATOM 1681 C CA . MET A 1 206 ? -11.291 -10.967 2.262 1.00 89.38 206 MET A CA 1
ATOM 1682 C C . MET A 1 206 ? -10.226 -11.367 3.287 1.00 89.38 206 MET A C 1
ATOM 1684 O O . MET A 1 206 ? -9.377 -10.541 3.590 1.00 89.38 206 MET A O 1
ATOM 1688 N N . GLU A 1 207 ? -10.170 -12.626 3.731 1.00 84.56 207 GLU A N 1
ATOM 1689 C CA . GLU A 1 207 ? -9.090 -13.120 4.603 1.00 84.56 207 GLU A CA 1
ATOM 1690 C C . GLU A 1 207 ? -7.728 -13.045 3.889 1.00 84.56 207 GLU A C 1
ATOM 1692 O O . GLU A 1 207 ? -6.730 -12.599 4.458 1.00 84.56 207 GLU A O 1
ATOM 1697 N N . LYS A 1 208 ? -7.682 -13.385 2.593 1.00 88.25 208 LYS A N 1
ATOM 1698 C CA . LYS A 1 208 ? -6.465 -13.230 1.777 1.00 88.25 208 LYS A CA 1
ATOM 1699 C C . LYS A 1 208 ? -6.115 -11.766 1.524 1.00 88.25 208 LYS A C 1
ATOM 1701 O O . LYS A 1 208 ? -4.931 -11.434 1.481 1.00 88.25 208 LYS A O 1
ATOM 1706 N N . VAL A 1 209 ? -7.113 -10.893 1.356 1.00 88.94 209 VAL A N 1
ATOM 1707 C CA . VAL A 1 209 ? -6.902 -9.436 1.251 1.00 88.94 209 VAL A CA 1
ATOM 1708 C C . VAL A 1 209 ? -6.307 -8.885 2.541 1.00 88.94 209 VAL A C 1
ATOM 1710 O O . VAL A 1 209 ? -5.338 -8.129 2.494 1.00 88.94 209 VAL A O 1
ATOM 1713 N N . GLU A 1 210 ? -6.847 -9.290 3.685 1.00 83.25 210 GLU A N 1
ATOM 1714 C CA . GLU A 1 210 ? -6.357 -8.873 4.992 1.00 83.25 210 GLU A CA 1
ATOM 1715 C C . GLU A 1 210 ? -4.920 -9.337 5.211 1.00 83.25 210 GLU A C 1
ATOM 1717 O O . GLU A 1 210 ? -4.051 -8.514 5.498 1.00 83.25 210 GLU A O 1
ATOM 1722 N N . HIS A 1 211 ? -4.637 -10.618 4.961 1.00 81.31 211 HIS A N 1
ATOM 1723 C CA . HIS A 1 211 ? -3.286 -11.150 5.094 1.00 81.31 211 HIS A CA 1
ATOM 1724 C C . HIS A 1 211 ? -2.303 -10.451 4.139 1.00 81.31 211 HIS A C 1
ATOM 1726 O O . HIS A 1 211 ? -1.208 -10.061 4.547 1.00 81.31 211 HIS A O 1
ATOM 1732 N N . PHE A 1 212 ? -2.708 -10.203 2.890 1.00 88.50 212 PHE A N 1
ATOM 1733 C CA . PHE A 1 212 ? -1.909 -9.451 1.925 1.00 88.50 212 PHE A CA 1
ATOM 1734 C C . PHE A 1 212 ? -1.519 -8.068 2.464 1.00 88.50 212 PHE A C 1
ATOM 1736 O O . PHE A 1 212 ? -0.346 -7.690 2.414 1.00 88.50 212 PHE A O 1
ATOM 1743 N N . LEU A 1 213 ? -2.477 -7.326 3.024 1.00 85.06 213 LEU A N 1
ATOM 1744 C CA . LEU A 1 213 ? -2.224 -6.006 3.596 1.00 85.06 213 LEU A CA 1
ATOM 1745 C C . LEU A 1 213 ? -1.351 -6.078 4.847 1.00 85.06 213 LEU A C 1
ATOM 1747 O O . LEU A 1 213 ? -0.424 -5.279 4.968 1.00 85.06 213 LEU A O 1
ATOM 1751 N N . THR A 1 214 ? -1.556 -7.057 5.731 1.00 80.12 214 THR A N 1
ATOM 1752 C CA . THR A 1 214 ? -0.678 -7.287 6.889 1.00 80.12 214 THR A CA 1
ATOM 1753 C C . THR A 1 214 ? 0.778 -7.489 6.462 1.00 80.12 214 THR A C 1
ATOM 1755 O O . THR A 1 214 ? 1.688 -6.903 7.058 1.00 80.12 214 THR A O 1
ATOM 1758 N N . LEU A 1 215 ? 1.023 -8.270 5.404 1.00 80.62 215 LEU A N 1
ATOM 1759 C CA . LEU A 1 215 ? 2.373 -8.457 4.874 1.00 80.62 215 LEU A CA 1
ATOM 1760 C C . LEU A 1 215 ? 2.944 -7.153 4.315 1.00 80.62 215 LEU A C 1
ATOM 1762 O O . LEU A 1 215 ? 4.078 -6.812 4.647 1.00 80.62 215 LEU A O 1
ATOM 1766 N N . LEU A 1 216 ? 2.175 -6.390 3.531 1.00 84.50 216 LEU A N 1
ATOM 1767 C CA . LEU A 1 216 ? 2.631 -5.096 3.014 1.00 84.50 216 LEU A CA 1
ATOM 1768 C C . LEU A 1 216 ? 2.934 -4.090 4.132 1.00 84.50 216 LEU A C 1
ATOM 1770 O O . LEU A 1 216 ? 3.971 -3.430 4.078 1.00 84.50 216 LEU A O 1
ATOM 1774 N N . HIS A 1 217 ? 2.095 -4.007 5.166 1.00 80.06 217 HIS A N 1
ATOM 1775 C CA . HIS A 1 217 ? 2.344 -3.166 6.339 1.00 80.06 217 HIS A CA 1
ATOM 1776 C C . HIS A 1 217 ? 3.638 -3.558 7.043 1.00 80.06 217 HIS A C 1
ATOM 1778 O O . HIS A 1 217 ? 4.452 -2.696 7.375 1.00 80.06 217 HIS A O 1
ATOM 1784 N N . ARG A 1 218 ? 3.877 -4.864 7.210 1.00 79.19 218 ARG A N 1
ATOM 1785 C CA . ARG A 1 218 ? 5.146 -5.355 7.748 1.00 79.19 218 ARG A CA 1
ATOM 1786 C C . ARG A 1 218 ? 6.316 -4.916 6.870 1.00 79.19 218 ARG A C 1
ATOM 1788 O O . ARG A 1 218 ? 7.305 -4.433 7.407 1.00 79.19 218 ARG A O 1
ATOM 1795 N N . GLN A 1 219 ? 6.223 -5.060 5.547 1.00 79.94 219 GLN A N 1
ATOM 1796 C CA . GLN A 1 219 ? 7.299 -4.634 4.646 1.00 79.94 219 GLN A CA 1
ATOM 1797 C C . GLN A 1 219 ? 7.557 -3.126 4.727 1.00 79.94 219 GLN A C 1
ATOM 1799 O O . GLN A 1 219 ? 8.716 -2.721 4.775 1.00 79.94 219 GLN A O 1
ATOM 1804 N N . SER A 1 220 ? 6.500 -2.314 4.762 1.00 83.75 220 SER A N 1
ATOM 1805 C CA . SER A 1 220 ? 6.604 -0.861 4.906 1.00 83.75 220 SER A CA 1
ATOM 1806 C C . SER A 1 220 ? 7.329 -0.491 6.205 1.00 83.75 220 SER A C 1
ATOM 1808 O O . SER A 1 220 ? 8.380 0.143 6.148 1.00 83.75 220 SER A O 1
ATOM 1810 N N . ARG A 1 221 ? 6.876 -1.019 7.351 1.00 77.50 221 ARG A N 1
ATOM 1811 C CA . ARG A 1 221 ? 7.468 -0.754 8.673 1.00 77.50 221 ARG A CA 1
ATOM 1812 C C . ARG A 1 221 ? 8.946 -1.132 8.769 1.00 77.50 221 ARG A C 1
ATOM 1814 O O . ARG A 1 221 ? 9.721 -0.444 9.426 1.00 77.50 221 ARG A O 1
ATOM 1821 N N . GLU A 1 222 ? 9.358 -2.242 8.157 1.00 74.69 222 GLU A N 1
ATOM 1822 C CA . GLU A 1 222 ? 10.772 -2.635 8.177 1.00 74.69 222 GLU A CA 1
ATOM 1823 C C . GLU A 1 222 ? 11.641 -1.728 7.291 1.00 74.69 222 GLU A C 1
ATOM 1825 O O . GLU A 1 222 ? 12.759 -1.397 7.682 1.00 74.69 222 GLU A O 1
ATOM 1830 N N . LEU A 1 223 ? 11.136 -1.285 6.133 1.00 78.25 223 LEU A N 1
ATOM 1831 C CA . LEU A 1 223 ? 11.853 -0.340 5.266 1.00 78.25 223 LEU A CA 1
ATOM 1832 C C . LEU A 1 223 ? 11.907 1.070 5.845 1.00 78.25 223 LEU A C 1
ATOM 1834 O O . LEU A 1 223 ? 12.882 1.783 5.625 1.00 78.25 223 LEU A O 1
ATOM 1838 N N . GLU A 1 224 ? 10.867 1.477 6.563 1.00 79.00 224 GLU A N 1
ATOM 1839 C CA . GLU A 1 224 ? 10.771 2.792 7.183 1.00 79.00 224 GLU A CA 1
ATOM 1840 C C . GLU A 1 224 ? 11.963 3.079 8.100 1.00 79.00 224 GLU A C 1
ATOM 1842 O O . GLU A 1 224 ? 12.497 4.186 8.087 1.00 79.00 224 GLU A O 1
ATOM 1847 N N . LYS A 1 225 ? 12.452 2.056 8.813 1.00 72.19 225 LYS A N 1
ATOM 1848 C CA . LYS A 1 225 ? 13.647 2.143 9.667 1.00 72.19 225 LYS A CA 1
ATOM 1849 C C . LYS A 1 225 ? 14.885 2.647 8.913 1.00 72.19 225 LYS A C 1
ATOM 1851 O O . LYS A 1 225 ? 15.803 3.159 9.537 1.00 72.19 225 LYS A O 1
ATOM 1856 N N . CYS A 1 226 ? 14.918 2.521 7.587 1.00 72.94 226 CYS A N 1
ATOM 1857 C CA . CYS A 1 226 ? 16.014 2.970 6.726 1.00 72.94 226 CYS A CA 1
ATOM 1858 C C . CYS A 1 226 ? 15.761 4.322 6.053 1.00 72.94 226 CYS A C 1
ATOM 1860 O O . CYS A 1 226 ? 16.633 4.828 5.350 1.00 72.94 226 CYS A O 1
ATOM 1862 N N . VAL A 1 227 ? 14.559 4.886 6.181 1.00 72.19 227 VAL A N 1
ATOM 1863 C CA . VAL A 1 227 ? 14.112 6.034 5.390 1.00 72.19 227 VAL A CA 1
ATOM 1864 C C . VAL A 1 227 ? 13.963 7.254 6.292 1.00 72.19 227 VAL A C 1
ATOM 1866 O O . VAL A 1 227 ? 12.944 7.453 6.936 1.00 72.19 227 VAL A O 1
ATOM 1869 N N . SER A 1 228 ? 14.975 8.121 6.282 1.00 65.75 228 SER A N 1
ATOM 1870 C CA . SER A 1 228 ? 14.982 9.388 7.039 1.00 65.75 228 SER A CA 1
ATOM 1871 C C . SER A 1 228 ? 14.474 10.599 6.242 1.00 65.75 228 SER A C 1
ATOM 1873 O O . SER A 1 228 ? 14.316 11.695 6.775 1.00 65.75 228 SER A O 1
ATOM 1875 N N . SER A 1 229 ? 14.241 10.441 4.936 1.00 69.00 229 SER A N 1
ATOM 1876 C CA . SER A 1 229 ? 13.777 11.520 4.055 1.00 69.00 229 SER A CA 1
ATOM 1877 C C . SER A 1 229 ? 13.065 10.992 2.809 1.00 69.00 229 SER A C 1
ATOM 1879 O O . SER A 1 229 ? 13.158 9.814 2.464 1.00 69.00 229 SER A O 1
ATOM 1881 N N . ALA A 1 230 ? 12.343 11.887 2.132 1.00 71.62 230 ALA A N 1
ATOM 1882 C CA . ALA A 1 230 ? 11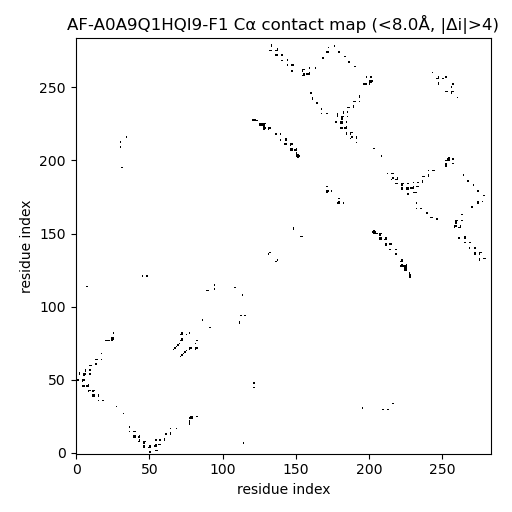.601 11.604 0.908 1.00 71.62 230 ALA A CA 1
ATOM 1883 C C . ALA A 1 230 ? 12.492 11.043 -0.214 1.00 71.62 230 ALA A C 1
ATOM 1885 O O . ALA A 1 230 ? 13.636 11.464 -0.394 1.00 71.62 230 ALA A O 1
ATOM 1886 N N . SER A 1 231 ? 11.940 10.136 -1.025 1.00 77.88 231 SER A N 1
ATOM 1887 C CA . SER A 1 231 ? 12.612 9.666 -2.243 1.00 77.88 231 SER A CA 1
ATOM 1888 C C . SER A 1 231 ? 12.665 10.777 -3.291 1.00 77.88 231 SER A C 1
ATOM 1890 O O . SER A 1 231 ? 11.666 11.469 -3.518 1.00 77.88 231 SER A O 1
ATOM 1892 N N . LYS A 1 232 ? 13.747 10.843 -4.078 1.00 80.44 232 LYS A N 1
ATOM 1893 C CA . LYS A 1 232 ? 13.785 11.656 -5.308 1.00 80.44 232 LYS A CA 1
ATOM 1894 C C . LYS A 1 232 ? 12.619 11.351 -6.261 1.00 80.44 232 LYS A C 1
ATOM 1896 O O . LYS A 1 232 ? 12.178 12.206 -7.036 1.00 80.44 232 LYS A O 1
ATOM 1901 N N . TYR A 1 233 ? 12.100 10.127 -6.212 1.00 89.75 233 TYR A N 1
ATOM 1902 C CA . TYR A 1 233 ? 11.041 9.623 -7.081 1.00 89.75 233 TYR A CA 1
ATOM 1903 C C . TYR A 1 233 ? 9.632 9.761 -6.499 1.00 89.75 233 TYR A C 1
ATOM 1905 O O . TYR A 1 233 ? 8.656 9.487 -7.204 1.00 89.75 233 TYR A O 1
ATOM 1913 N N . GLU A 1 234 ? 9.505 10.235 -5.259 1.00 86.44 234 GLU A N 1
ATOM 1914 C CA . GLU A 1 234 ? 8.251 10.276 -4.510 1.00 86.44 234 GLU A CA 1
ATOM 1915 C C . GLU A 1 234 ? 7.122 10.973 -5.277 1.00 86.44 234 GLU A C 1
ATOM 1917 O O . GLU A 1 234 ? 6.089 10.366 -5.549 1.00 86.44 234 GLU A O 1
ATOM 1922 N N . ARG A 1 235 ? 7.355 12.198 -5.764 1.00 89.06 235 ARG A N 1
ATOM 1923 C CA . ARG A 1 235 ? 6.337 12.961 -6.513 1.00 89.06 235 ARG A CA 1
ATOM 1924 C C . ARG A 1 235 ? 5.862 12.251 -7.784 1.00 89.06 235 ARG A C 1
ATOM 1926 O O . ARG A 1 235 ? 4.739 12.480 -8.241 1.00 89.06 235 ARG A O 1
ATOM 1933 N N . ARG A 1 236 ? 6.723 11.443 -8.416 1.00 94.38 236 ARG A N 1
ATOM 1934 C CA . ARG A 1 236 ? 6.377 10.678 -9.628 1.00 94.38 236 ARG A CA 1
ATOM 1935 C C . ARG A 1 236 ? 5.541 9.453 -9.267 1.00 94.38 236 ARG A C 1
ATOM 1937 O O . ARG A 1 236 ? 4.574 9.185 -9.979 1.00 94.38 236 ARG A O 1
ATOM 1944 N N . LEU A 1 237 ? 5.882 8.772 -8.170 1.00 93.50 237 LEU A N 1
ATOM 1945 C CA . LEU A 1 237 ? 5.085 7.681 -7.607 1.00 93.50 237 LEU A CA 1
ATOM 1946 C C . LEU A 1 237 ? 3.703 8.193 -7.182 1.00 93.50 237 LEU A C 1
ATOM 1948 O O . LEU A 1 237 ? 2.706 7.710 -7.713 1.00 93.50 237 LEU A O 1
ATOM 1952 N N . ASP A 1 238 ? 3.633 9.247 -6.366 1.00 90.00 238 ASP A N 1
ATOM 1953 C CA . ASP A 1 238 ? 2.371 9.854 -5.911 1.00 90.00 238 ASP A CA 1
ATOM 1954 C C . ASP A 1 238 ? 1.452 10.217 -7.073 1.00 90.00 238 ASP A C 1
ATOM 1956 O O . ASP A 1 238 ? 0.262 9.908 -7.085 1.00 90.00 238 ASP A O 1
ATOM 1960 N N . ARG A 1 239 ? 2.005 10.879 -8.095 1.00 94.94 239 ARG A N 1
ATOM 1961 C CA . ARG A 1 239 ? 1.234 11.271 -9.276 1.00 94.94 239 ARG A CA 1
ATOM 1962 C C . ARG A 1 239 ? 0.676 10.055 -10.004 1.00 94.94 239 ARG A C 1
ATOM 1964 O O . ARG A 1 239 ? -0.442 10.120 -10.508 1.00 94.94 239 ARG A O 1
ATOM 1971 N N . TYR A 1 240 ? 1.456 8.986 -10.109 1.00 97.31 240 TYR A N 1
ATOM 1972 C CA . TYR A 1 240 ? 1.031 7.770 -10.782 1.00 97.31 240 TYR A CA 1
ATOM 1973 C C . TYR A 1 240 ? -0.073 7.048 -9.995 1.00 97.31 240 TYR A C 1
ATOM 1975 O O . TYR A 1 240 ? -1.140 6.786 -10.547 1.00 97.31 240 TYR A O 1
ATOM 1983 N N . PHE A 1 241 ? 0.124 6.811 -8.700 1.00 95.75 241 PHE A N 1
ATOM 1984 C CA . PHE A 1 241 ? -0.864 6.136 -7.856 1.00 95.75 241 PHE A CA 1
ATOM 1985 C C . PHE A 1 241 ? -2.145 6.958 -7.680 1.00 95.75 241 PHE A C 1
ATOM 1987 O O . PHE A 1 241 ? -3.243 6.404 -7.678 1.00 95.75 241 PHE A O 1
ATOM 1994 N N . ARG A 1 242 ? -2.052 8.293 -7.686 1.00 95.94 242 ARG A N 1
ATOM 1995 C CA . ARG A 1 242 ? -3.230 9.170 -7.761 1.00 95.94 242 ARG A CA 1
ATOM 1996 C C . ARG A 1 242 ? -4.049 8.945 -9.032 1.00 95.94 242 ARG A C 1
ATOM 1998 O O . ARG A 1 242 ? -5.273 8.979 -8.965 1.00 95.94 242 ARG A O 1
ATOM 2005 N N . LYS A 1 243 ? -3.411 8.688 -10.183 1.00 97.25 243 LYS A N 1
ATOM 2006 C CA . LYS A 1 243 ? -4.139 8.337 -11.415 1.00 97.25 243 LYS A CA 1
ATOM 2007 C C . LYS A 1 243 ? -4.879 7.011 -11.255 1.00 97.25 243 LYS A C 1
ATOM 2009 O O . LYS A 1 243 ? -6.037 6.946 -11.644 1.00 97.25 243 LYS A O 1
ATOM 2014 N N . LEU A 1 244 ? -4.260 6.001 -10.640 1.00 97.19 244 LEU A N 1
ATOM 2015 C CA . LEU A 1 244 ? -4.929 4.730 -10.333 1.00 97.19 244 LEU A CA 1
ATOM 2016 C C . LEU A 1 244 ? -6.130 4.928 -9.396 1.00 97.19 244 LEU A C 1
ATOM 2018 O O . LEU A 1 244 ? -7.229 4.469 -9.695 1.00 97.19 244 LEU A O 1
ATOM 2022 N N . LYS A 1 245 ? -5.963 5.706 -8.322 1.00 94.81 245 LYS A N 1
ATOM 2023 C CA . LYS A 1 245 ? -7.062 6.068 -7.414 1.00 94.81 245 LYS A CA 1
ATOM 2024 C C . LYS A 1 245 ? -8.196 6.796 -8.145 1.00 94.81 245 LYS A C 1
ATOM 2026 O O . LYS A 1 245 ? -9.364 6.572 -7.846 1.00 94.81 245 LYS A O 1
ATOM 2031 N N . ASN A 1 246 ? -7.875 7.639 -9.127 1.00 95.75 246 ASN A N 1
ATOM 2032 C CA . ASN A 1 246 ? -8.883 8.308 -9.949 1.00 95.75 246 ASN A CA 1
ATOM 2033 C C . ASN A 1 246 ? -9.644 7.336 -10.862 1.00 95.75 246 ASN A C 1
ATOM 2035 O O . ASN A 1 246 ? -10.840 7.538 -11.046 1.00 95.75 246 ASN A O 1
ATOM 2039 N N . VAL A 1 247 ? -9.004 6.279 -11.379 1.00 95.94 247 VAL A N 1
ATOM 2040 C CA . VAL A 1 247 ? -9.700 5.221 -12.140 1.00 95.94 247 VAL A CA 1
ATOM 2041 C C . V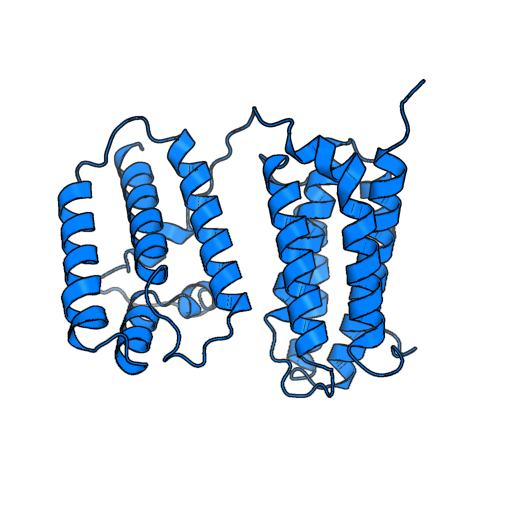AL A 1 247 ? -10.770 4.559 -11.277 1.00 95.94 247 VAL A C 1
ATOM 2043 O O . VAL A 1 247 ? -11.914 4.466 -11.714 1.00 95.94 247 VAL A O 1
ATOM 2046 N N . LEU A 1 248 ? -10.421 4.178 -10.042 1.00 94.50 248 LEU A N 1
ATOM 2047 C CA . LEU A 1 248 ? -11.377 3.614 -9.083 1.00 94.50 248 LEU A CA 1
ATOM 2048 C C . LEU A 1 248 ? -12.536 4.584 -8.817 1.00 94.50 248 LEU A C 1
ATOM 2050 O O . LEU A 1 248 ? -13.698 4.212 -8.941 1.00 94.50 248 LEU A O 1
ATOM 2054 N N . LYS A 1 249 ? -12.237 5.857 -8.525 1.00 94.44 249 LYS A N 1
ATOM 2055 C CA . LYS A 1 249 ? -13.266 6.876 -8.257 1.00 94.44 249 LYS A CA 1
ATOM 2056 C C . LYS A 1 249 ? -14.214 7.093 -9.439 1.00 94.44 249 LYS A C 1
ATOM 2058 O O . LYS A 1 249 ? -15.424 7.130 -9.246 1.00 94.44 249 LYS A O 1
ATOM 2063 N N . GLN A 1 250 ? -13.680 7.234 -10.653 1.00 95.50 250 GLN A N 1
ATOM 2064 C CA . GLN A 1 250 ? -14.477 7.466 -11.864 1.00 95.50 250 GLN A CA 1
ATOM 2065 C C . GLN A 1 250 ? -15.398 6.286 -12.186 1.00 95.50 250 GLN A C 1
ATOM 2067 O O . GLN A 1 250 ? -16.501 6.487 -12.683 1.00 95.50 250 GLN A O 1
ATOM 2072 N N . ARG A 1 251 ? -14.961 5.068 -11.858 1.00 95.56 251 ARG A N 1
ATOM 2073 C CA . ARG A 1 251 ? -15.727 3.827 -12.030 1.00 95.56 251 ARG A CA 1
ATOM 2074 C C . ARG A 1 251 ? -16.517 3.427 -10.784 1.00 95.56 251 ARG A C 1
ATOM 2076 O O . ARG A 1 251 ? -16.998 2.307 -10.694 1.00 95.56 251 ARG A O 1
ATOM 2083 N N . LYS A 1 252 ? -16.655 4.343 -9.817 1.00 94.50 252 LYS A N 1
ATOM 2084 C CA . LYS A 1 252 ? -17.397 4.140 -8.563 1.00 94.50 252 LYS A CA 1
ATOM 2085 C C . LYS A 1 252 ? -16.993 2.860 -7.818 1.00 94.50 252 LYS A C 1
ATOM 2087 O O . LYS A 1 252 ? -17.835 2.234 -7.190 1.00 94.50 252 LYS A O 1
ATOM 2092 N N . TYR A 1 253 ? -15.705 2.513 -7.866 1.00 93.75 253 TYR A N 1
ATOM 2093 C CA . TYR A 1 253 ? -15.139 1.325 -7.223 1.00 93.75 253 TYR A CA 1
ATOM 2094 C C . TYR A 1 253 ? -15.814 0.010 -7.654 1.00 93.75 253 TYR A C 1
ATOM 2096 O O . TYR A 1 253 ? -15.932 -0.908 -6.849 1.00 93.75 253 TYR A O 1
ATOM 2104 N N . ASP A 1 254 ? -16.268 -0.090 -8.910 1.00 96.31 254 ASP A N 1
ATOM 2105 C CA . ASP A 1 254 ? -16.826 -1.335 -9.447 1.00 96.31 254 ASP A CA 1
ATOM 2106 C C . ASP A 1 254 ? -15.804 -2.493 -9.433 1.00 96.31 254 ASP A C 1
ATOM 2108 O O . ASP A 1 254 ? -14.585 -2.287 -9.412 1.00 96.31 254 ASP A O 1
ATOM 2112 N N . ALA A 1 255 ? -16.303 -3.734 -9.458 1.00 96.50 255 ALA A N 1
ATOM 2113 C CA . ALA A 1 255 ? -15.468 -4.937 -9.400 1.00 96.50 255 ALA A CA 1
ATOM 2114 C C . ALA A 1 255 ? -14.400 -4.961 -10.506 1.00 96.50 255 ALA A C 1
ATOM 2116 O O . ALA A 1 255 ? -13.238 -5.297 -10.277 1.00 96.50 255 ALA A O 1
ATOM 2117 N N . HIS A 1 256 ? -14.786 -4.548 -11.714 1.00 96.06 256 HIS A N 1
ATOM 2118 C CA . HIS A 1 256 ? -13.905 -4.553 -12.873 1.00 96.06 256 HIS A CA 1
ATOM 2119 C C . HIS A 1 256 ? -12.734 -3.567 -12.720 1.00 96.06 256 HIS A C 1
ATOM 2121 O O . HIS A 1 256 ? -11.589 -3.909 -13.018 1.00 96.06 256 HIS A O 1
ATOM 2127 N N . SER A 1 257 ? -12.973 -2.356 -12.209 1.00 96.69 257 SER A N 1
ATOM 2128 C CA . SER A 1 257 ? -11.914 -1.381 -11.937 1.00 96.69 257 SER A CA 1
ATOM 2129 C C . SER A 1 257 ? -10.926 -1.889 -10.895 1.00 96.69 257 SER A C 1
ATOM 2131 O O . SER A 1 257 ? -9.725 -1.667 -11.048 1.00 96.69 257 SER A O 1
ATOM 2133 N N . TRP A 1 258 ? -11.397 -2.628 -9.892 1.00 97.69 258 TRP A N 1
ATOM 2134 C CA . TRP A 1 258 ? -10.530 -3.283 -8.923 1.00 97.69 258 TRP A CA 1
ATOM 2135 C C . TRP A 1 258 ? -9.676 -4.387 -9.530 1.00 97.69 258 TRP A C 1
ATOM 2137 O O . TRP A 1 258 ? -8.495 -4.455 -9.198 1.00 97.69 258 TRP A O 1
ATOM 2147 N N . GLU A 1 259 ? -10.194 -5.178 -10.469 1.00 97.69 259 GLU A N 1
ATOM 2148 C CA . GLU A 1 259 ? -9.374 -6.156 -11.197 1.00 97.69 259 GLU A CA 1
ATOM 2149 C C . GLU A 1 259 ? -8.286 -5.480 -12.049 1.00 97.69 259 GLU A C 1
ATOM 2151 O O . GLU A 1 259 ? -7.135 -5.929 -12.070 1.00 97.69 259 GLU A O 1
ATOM 2156 N N . LEU A 1 260 ? -8.586 -4.330 -12.670 1.00 97.62 260 LEU A N 1
ATOM 2157 C CA . LEU A 1 260 ? -7.563 -3.515 -13.341 1.00 97.62 260 LEU A CA 1
ATOM 2158 C C . LEU A 1 260 ? -6.487 -3.033 -12.352 1.00 97.62 260 LEU A C 1
ATOM 2160 O O . LEU A 1 260 ? -5.293 -3.069 -12.662 1.00 97.62 260 LEU A O 1
ATOM 2164 N N . ILE A 1 261 ? -6.881 -2.592 -11.152 1.00 97.56 261 ILE A N 1
ATOM 2165 C CA . ILE A 1 261 ? -5.930 -2.171 -10.115 1.00 97.56 261 ILE A CA 1
ATOM 2166 C C . ILE A 1 261 ? -5.116 -3.353 -9.588 1.00 97.56 261 ILE A C 1
ATOM 2168 O O . ILE A 1 261 ? -3.898 -3.229 -9.474 1.00 97.56 261 ILE A O 1
ATOM 2172 N N . ARG A 1 262 ? -5.736 -4.507 -9.334 1.00 97.56 262 ARG A N 1
ATOM 2173 C CA . ARG A 1 262 ? -5.075 -5.741 -8.888 1.00 97.56 262 ARG A CA 1
ATOM 2174 C C . ARG A 1 262 ? -3.994 -6.177 -9.874 1.00 97.56 262 ARG A C 1
ATOM 2176 O O . ARG A 1 262 ? -2.866 -6.466 -9.462 1.00 97.56 262 ARG A O 1
ATOM 2183 N N . LYS A 1 263 ? -4.284 -6.114 -11.178 1.00 96.31 263 LYS A N 1
ATOM 2184 C CA . LYS A 1 263 ? -3.300 -6.322 -12.251 1.00 96.31 263 LYS A CA 1
ATOM 2185 C C . LYS A 1 263 ? -2.114 -5.364 -12.150 1.00 96.31 263 LYS A C 1
ATOM 2187 O O . LYS A 1 263 ? -0.966 -5.806 -12.223 1.00 96.31 263 LYS A O 1
ATOM 2192 N N . GLU A 1 264 ? -2.354 -4.062 -11.992 1.00 97.38 264 GLU A N 1
ATOM 2193 C CA . GLU A 1 264 ? -1.245 -3.108 -11.880 1.00 97.38 264 GLU A CA 1
ATOM 2194 C C . GLU A 1 264 ? -0.448 -3.292 -10.590 1.00 97.38 264 GLU A C 1
ATOM 2196 O O . GLU A 1 264 ? 0.782 -3.291 -10.633 1.00 97.38 264 GLU A O 1
ATOM 2201 N N . VAL A 1 265 ? -1.106 -3.533 -9.455 1.00 97.44 265 VAL A N 1
ATOM 2202 C CA . VAL A 1 265 ? -0.442 -3.809 -8.172 1.00 97.44 265 VAL A CA 1
ATOM 2203 C C . VAL A 1 265 ? 0.476 -5.025 -8.296 1.00 97.44 265 VAL A C 1
ATOM 2205 O O . VAL A 1 265 ? 1.632 -4.951 -7.874 1.00 97.44 265 VAL A O 1
ATOM 2208 N N . LYS A 1 266 ? 0.041 -6.098 -8.972 1.00 95.81 266 LYS A N 1
ATOM 2209 C CA . LYS A 1 266 ? 0.895 -7.265 -9.254 1.00 95.81 266 LYS A CA 1
ATOM 2210 C C . LYS A 1 266 ? 2.165 -6.864 -10.003 1.00 95.81 266 LYS A C 1
ATOM 2212 O O . LYS A 1 266 ? 3.263 -7.267 -9.619 1.00 95.81 266 LYS A O 1
ATOM 2217 N N . ARG A 1 267 ? 2.043 -6.016 -11.028 1.00 95.00 267 ARG A N 1
ATOM 2218 C CA . ARG A 1 267 ? 3.195 -5.512 -11.796 1.00 95.00 267 ARG A CA 1
ATOM 2219 C C . ARG A 1 267 ? 4.113 -4.627 -10.957 1.00 95.00 267 ARG A C 1
ATOM 2221 O O . ARG A 1 267 ? 5.330 -4.697 -11.130 1.00 95.00 267 ARG A O 1
ATOM 2228 N N . HIS A 1 268 ? 3.564 -3.814 -10.054 1.00 96.12 268 HIS A N 1
ATOM 2229 C CA . HIS A 1 268 ? 4.355 -3.032 -9.105 1.00 96.12 268 HIS A CA 1
ATOM 2230 C C . HIS A 1 268 ? 5.169 -3.944 -8.189 1.00 96.12 268 HIS A C 1
ATOM 2232 O O . HIS A 1 268 ? 6.390 -3.815 -8.160 1.00 96.12 268 HIS A O 1
ATOM 2238 N N . LEU A 1 269 ? 4.529 -4.906 -7.520 1.00 93.94 269 LEU A N 1
ATOM 2239 C CA . LEU A 1 269 ? 5.201 -5.838 -6.609 1.00 93.94 269 LEU A CA 1
ATOM 2240 C C . LEU A 1 269 ? 6.297 -6.650 -7.310 1.00 93.94 269 LEU A C 1
ATOM 2242 O O . LEU A 1 269 ? 7.403 -6.759 -6.788 1.00 93.94 269 LEU A O 1
ATOM 2246 N N . GLN A 1 270 ? 6.050 -7.118 -8.537 1.00 91.94 270 GLN A N 1
ATOM 2247 C CA . GLN A 1 270 ? 7.076 -7.777 -9.354 1.00 91.94 270 GLN A CA 1
ATOM 2248 C C . GLN A 1 270 ? 8.281 -6.865 -9.635 1.00 91.94 270 GLN A C 1
ATOM 2250 O O . GLN A 1 270 ? 9.426 -7.310 -9.596 1.00 91.94 270 GLN A O 1
ATOM 2255 N N . ARG A 1 271 ? 8.061 -5.572 -9.910 1.00 92.81 271 ARG A N 1
ATOM 2256 C CA . ARG A 1 271 ? 9.169 -4.619 -10.102 1.00 92.81 271 ARG A CA 1
ATOM 2257 C C . ARG A 1 271 ? 9.928 -4.339 -8.813 1.00 92.81 271 ARG A C 1
ATOM 2259 O O . ARG A 1 271 ? 11.147 -4.197 -8.873 1.00 92.81 271 ARG A O 1
ATOM 2266 N N . LEU A 1 272 ? 9.234 -4.263 -7.680 1.00 91.50 272 LEU A N 1
ATOM 2267 C CA . LEU A 1 272 ? 9.873 -4.096 -6.377 1.00 91.50 272 LEU A CA 1
ATOM 2268 C C . LEU A 1 272 ? 10.734 -5.312 -6.023 1.00 91.50 272 LEU A C 1
ATOM 2270 O O . LEU A 1 272 ? 11.868 -5.124 -5.589 1.00 91.50 272 LEU A O 1
ATOM 2274 N N . ASP A 1 273 ? 10.259 -6.533 -6.295 1.00 87.12 273 ASP A N 1
ATOM 2275 C CA . ASP A 1 273 ? 11.056 -7.752 -6.109 1.00 87.12 273 ASP A CA 1
ATOM 2276 C C . ASP A 1 273 ? 12.340 -7.715 -6.952 1.00 87.12 273 ASP A C 1
ATOM 2278 O O . ASP A 1 273 ? 13.428 -7.924 -6.416 1.00 87.12 273 ASP A O 1
ATOM 2282 N N . LEU A 1 274 ? 12.249 -7.335 -8.232 1.00 87.12 274 LEU A N 1
ATOM 2283 C CA . LEU A 1 274 ? 13.418 -7.204 -9.113 1.00 87.12 274 LEU A CA 1
ATOM 2284 C C . LEU A 1 274 ? 14.431 -6.165 -8.616 1.00 87.12 274 LEU A C 1
ATOM 2286 O O . LEU A 1 274 ? 15.632 -6.434 -8.607 1.00 87.12 274 LEU A O 1
ATOM 2290 N N . ILE A 1 275 ? 13.966 -4.986 -8.191 1.00 87.31 275 ILE A N 1
ATOM 2291 C CA . ILE A 1 275 ? 14.852 -3.962 -7.622 1.00 87.31 275 ILE A CA 1
ATOM 2292 C C . ILE A 1 275 ? 15.509 -4.503 -6.351 1.00 87.31 275 ILE A C 1
ATOM 2294 O O . ILE A 1 275 ? 16.717 -4.360 -6.189 1.00 87.31 275 ILE A O 1
ATOM 2298 N N . SER A 1 276 ? 14.746 -5.181 -5.491 1.00 85.06 276 SER A N 1
ATOM 2299 C CA . SER A 1 276 ? 15.276 -5.775 -4.264 1.00 85.06 276 SER A CA 1
ATOM 2300 C C . SER A 1 276 ? 16.300 -6.879 -4.503 1.00 85.06 276 SER A C 1
ATOM 2302 O O . SER A 1 276 ? 17.272 -6.980 -3.762 1.00 85.06 276 SER A O 1
ATOM 2304 N N . ALA A 1 277 ? 16.140 -7.666 -5.567 1.00 81.75 277 ALA A N 1
ATOM 2305 C CA . ALA A 1 277 ? 17.115 -8.672 -5.959 1.00 81.75 277 ALA A CA 1
ATOM 2306 C C . ALA A 1 277 ? 18.434 -8.025 -6.410 1.00 81.75 277 ALA A C 1
ATOM 2308 O O . ALA A 1 277 ? 19.501 -8.467 -5.994 1.00 81.75 277 ALA A O 1
ATOM 2309 N N . ALA A 1 278 ? 18.364 -6.936 -7.183 1.00 79.25 278 ALA A N 1
ATOM 2310 C CA . ALA A 1 278 ? 19.539 -6.191 -7.641 1.00 79.25 278 ALA A CA 1
ATOM 2311 C C . ALA A 1 278 ? 20.281 -5.445 -6.514 1.00 79.25 278 ALA A C 1
ATOM 2313 O O . ALA A 1 278 ? 21.418 -5.023 -6.696 1.00 79.25 278 ALA A O 1
ATOM 2314 N N . MET A 1 279 ? 19.650 -5.269 -5.352 1.00 75.50 279 MET A N 1
ATOM 2315 C CA . MET A 1 279 ? 20.281 -4.702 -4.156 1.00 75.50 279 MET A CA 1
ATOM 2316 C C . MET A 1 279 ? 21.156 -5.714 -3.393 1.00 75.50 279 MET A C 1
ATOM 2318 O O . MET A 1 279 ? 21.896 -5.306 -2.505 1.00 75.50 279 MET A O 1
ATOM 2322 N N . LYS A 1 280 ? 21.078 -7.018 -3.709 1.00 63.41 280 LYS A N 1
ATOM 2323 C CA . LYS A 1 280 ? 21.809 -8.091 -3.004 1.00 63.41 280 LYS A CA 1
ATOM 2324 C C . LYS A 1 280 ? 23.193 -8.413 -3.580 1.00 63.41 280 LYS A C 1
ATOM 2326 O O . LYS A 1 280 ? 23.902 -9.223 -2.995 1.00 63.41 280 LYS A O 1
ATOM 2331 N N . THR A 1 281 ? 23.575 -7.838 -4.718 1.00 46.22 281 THR A N 1
ATOM 2332 C CA . THR A 1 281 ? 24.896 -8.077 -5.319 1.00 46.22 281 THR A CA 1
ATOM 2333 C C . THR A 1 281 ? 25.960 -7.208 -4.646 1.00 46.22 281 THR A C 1
ATOM 2335 O O . THR A 1 281 ? 25.811 -5.984 -4.675 1.00 46.22 281 THR A O 1
ATOM 2338 N N . PRO A 1 282 ? 27.034 -7.792 -4.079 1.00 37.12 282 PRO A N 1
ATOM 2339 C CA . PRO A 1 282 ? 28.214 -7.026 -3.704 1.00 37.12 282 PRO A CA 1
ATOM 2340 C C . PRO A 1 282 ? 28.799 -6.397 -4.971 1.00 37.12 282 PRO A C 1
ATOM 2342 O O . PRO A 1 282 ? 28.925 -7.070 -5.996 1.00 37.12 282 PRO A O 1
ATOM 2345 N N . ALA A 1 283 ? 29.136 -5.111 -4.915 1.00 33.34 283 ALA A N 1
ATOM 2346 C CA . ALA A 1 283 ? 30.129 -4.582 -5.835 1.00 33.34 283 ALA A CA 1
ATOM 2347 C C . ALA A 1 283 ? 31.455 -5.283 -5.498 1.00 33.34 283 ALA A C 1
ATOM 2349 O O . ALA A 1 283 ? 31.842 -5.297 -4.328 1.00 33.34 283 ALA A O 1
ATOM 2350 N N . ASN A 1 284 ? 32.057 -5.932 -6.498 1.00 29.88 284 ASN A N 1
ATOM 2351 C CA . ASN A 1 284 ? 33.404 -6.503 -6.414 1.00 29.88 284 ASN A CA 1
ATOM 2352 C C . ASN A 1 284 ? 34.437 -5.446 -6.021 1.00 29.88 284 ASN A C 1
ATOM 2354 O O . ASN A 1 284 ? 34.284 -4.292 -6.485 1.00 29.88 284 ASN A O 1
#

Foldseek 3Di:
DAQLLLVLLLLLVLVLVLLVDDPVQAPDDPLVSVVVSVVSVVSNVVSVVVHPDHHPCNVVSVVVSVCLSVVLQVVVVNHHVSVVVVCVLLVPVVVVVPPDDDDDDDDDDRPNVSSPPDDDFDDDDDPPLVVCLQPPLLVLLVLLLVLLCQQAPHQDPDDQPADQPVVLLVCLLPDDPLLVLLVLLLLLVLLLVLVVDDQVQAPTNVVSVVVSSVSSVVSNVSSVSSHRDHHPCNVVSVVRSVVLSVLCVVVVNHRVSVSSVSVSNSVSSVSSSVSSVSSNDDDD

Solvent-accessible surface area (backbone atoms only — not comparable to full-atom values): 16528 Å² total; per-residue (Å²): 120,64,65,59,52,27,47,50,29,54,50,40,51,53,51,51,64,57,67,73,49,75,59,85,57,45,92,64,62,62,67,62,51,52,48,52,46,50,56,42,54,50,52,26,57,61,38,49,79,76,47,93,65,84,32,96,55,45,72,60,52,54,51,49,52,52,48,46,49,45,66,46,29,55,73,52,69,35,34,44,67,39,53,49,51,52,51,61,74,61,45,68,72,56,77,79,53,82,82,75,85,91,82,80,94,77,87,78,84,54,75,69,66,66,63,77,75,74,87,84,82,64,76,89,88,53,78,67,29,59,56,40,54,74,72,45,47,59,61,53,48,51,51,37,53,48,30,66,57,63,19,43,69,84,75,59,86,68,83,58,97,62,81,79,64,62,70,57,56,52,51,43,61,72,45,55,70,70,46,33,53,28,43,47,30,53,51,45,50,52,50,56,60,52,70,70,52,73,62,86,56,49,86,48,45,60,70,37,50,51,52,30,49,55,49,49,51,52,53,30,60,43,41,46,54,56,46,55,62,86,28,92,55,43,72,61,51,52,56,51,52,50,51,55,52,46,52,29,59,77,53,71,35,35,41,68,48,49,37,44,48,51,43,49,51,52,55,49,52,54,51,48,46,53,43,52,57,68,69,63,63,78,81,130

Sequence (284 aa):
MDDKVKFLHESIDQIIELFDGNLDAVTWNKLKVEHFLTLLDRQSRELQKCVSSASKYERRLNQYFRKLKRNVLKQRKYDTHSWELIRKEADLNSALALQEERGPRGSKESLWRQLFALAPSCAQDFCEGCDWIQRGFRRVGGESLSLLSEMGGDITDDKVPVPFPKTLYRSIQNAEMDDKVKSLHKAIDQIIELFHGNLDAVTWNMEKVEHFLTLLHRQSRELEKCVSSASKYERRLDRYFRKLKNVLKQRKYDAHSWELIRKEVKRHLQRLDLISAAMKTPAN

Nearest PDB structures (foldseek):
  3piv-assembly1_A  TM=9.231E-01  e=4.025E-08  Danio rerio
  8irq-assembly1_A  TM=8.966E-01  e=4.121E-06  Larimichthys crocea
  1au1-assembly1_B  TM=8.411E-01  e=2.435E-04  Homo sapiens
  1b5l-assembly1_A  TM=7.872E-01  e=3.637E-03  Komagataella pastoris
  4z5r-assembly3_F  TM=7.812E-01  e=1.092E-02  Homo sapiens

InterPro domains:
  IPR000471 Interferon alpha/beta/delta [PF00143] (4-90)
  IPR000471 Interferon alpha/beta/delta [PF00143] (137-272)
  IPR000471 Interferon alpha/beta/delta [PTHR11691] (120-273)
  IPR000471 Interferon alpha/beta/delta [SM00076] (161-269)
  IPR009079 Four-helical cytokine-like, core [G3DSA:1.20.1250.10] (1-102)
  IPR009079 Four-helical cytokine-like, core [G3DSA:1.20.1250.10] (129-283)
  IPR009079 Four-helical cytokine-like, core [SSF47266] (2-90)
  IPR009079 Four-helical cytokine-like, core [SSF47266] (130-279)

Organism: Conger conger (NCBI:txid82655)